Protein AF-A0A838U5Z2-F1 (afdb_monomer_lite)

pLDDT: mean 74.85, std 22.46, range [24.23, 98.44]

Secondary structure (DSSP, 8-state):
-------------------------------HHHHHHHHHHHHHHHHHHHHHHHHHHHHHHHHHHHHTT-HHHHHHHHHHHHHHHHHSSS-TTT-HHHHHHHHHHHHHHHHHHS-BTTB---HHHHHHHTT----HHHHHHHHHHTS----PPP---------------PPPPP--S-TT---EE-HHHHHTTPPPPHHHH--SS-HHHHHHHHHHHHHHHTTTTSS-----THHHHHHHHHHTTTHHHHHHHHHHHHHHHHHHHHHHHHTT--GGGGGHHHHHHSS-TTEE-TT--BTTTTB-HHHHHHTT--B-SS-BGGG-SHHHHHHHHHHHHHHHT-

Radius of gyration: 30.26 Å; chains: 1; bounding box: 62×74×110 Å

Structure (mmCIF, N/CA/C/O backbone):
data_AF-A0A838U5Z2-F1
#
_entry.id   AF-A0A838U5Z2-F1
#
loop_
_atom_site.group_PDB
_atom_site.id
_atom_site.type_symbol
_atom_site.label_atom_id
_atom_site.label_alt_id
_atom_site.label_comp_id
_atom_site.label_asym_id
_atom_site.label_entity_id
_atom_site.label_seq_id
_atom_site.pdbx_PDB_ins_code
_atom_site.Cartn_x
_atom_site.Cartn_y
_atom_site.Cartn_z
_atom_site.occupancy
_atom_site.B_iso_or_equiv
_atom_site.auth_seq_id
_atom_site.auth_comp_id
_atom_site.auth_asym_id
_atom_site.auth_atom_id
_atom_site.pdbx_PDB_model_num
ATOM 1 N N . MET A 1 1 ? 14.249 20.686 59.037 1.00 32.69 1 MET A N 1
ATOM 2 C CA . MET A 1 1 ? 15.523 21.407 58.825 1.00 32.69 1 MET A CA 1
ATOM 3 C C . MET A 1 1 ? 16.534 20.861 59.832 1.00 32.69 1 MET A C 1
ATOM 5 O O . MET A 1 1 ? 16.263 21.007 61.012 1.00 32.69 1 MET A O 1
ATOM 9 N N . ARG A 1 2 ? 17.643 20.260 59.353 1.00 31.05 2 ARG A N 1
ATOM 10 C CA . ARG A 1 2 ? 18.883 19.876 60.087 1.00 31.05 2 ARG A CA 1
ATOM 11 C C . ARG A 1 2 ? 18.765 18.703 61.093 1.00 31.05 2 ARG A C 1
ATOM 13 O O . ARG A 1 2 ? 17.814 18.670 61.850 1.00 31.05 2 ARG A O 1
ATOM 20 N N . THR A 1 3 ? 19.657 17.709 61.195 1.00 34.84 3 THR A N 1
ATOM 21 C CA . THR A 1 3 ? 20.965 17.378 60.575 1.00 34.84 3 THR A CA 1
ATOM 22 C C . THR A 1 3 ? 21.425 16.002 61.115 1.00 34.84 3 THR A C 1
ATOM 24 O O . THR A 1 3 ? 21.212 15.763 62.296 1.00 34.84 3 THR A O 1
ATOM 27 N N . ASN A 1 4 ? 22.042 15.159 60.260 1.00 34.22 4 ASN A N 1
ATOM 28 C CA . ASN A 1 4 ? 23.326 14.406 60.390 1.00 34.22 4 ASN A CA 1
ATOM 29 C C . ASN A 1 4 ? 23.786 13.908 61.797 1.00 34.22 4 ASN A C 1
ATOM 31 O O . ASN A 1 4 ? 23.658 14.637 62.764 1.00 34.22 4 ASN A O 1
ATOM 35 N N . LEU A 1 5 ? 24.472 12.775 62.033 1.00 34.28 5 LEU A N 1
ATOM 36 C CA . LEU A 1 5 ? 25.506 12.058 61.268 1.00 34.28 5 LEU A CA 1
ATOM 37 C C . LEU A 1 5 ? 25.964 10.792 62.058 1.00 34.28 5 LEU A C 1
ATOM 39 O O . LEU A 1 5 ? 26.022 10.845 63.279 1.00 34.28 5 LEU A O 1
ATOM 43 N N . ASN A 1 6 ? 26.373 9.731 61.343 1.00 33.47 6 ASN A N 1
ATOM 44 C CA . ASN A 1 6 ? 27.426 8.713 61.607 1.00 33.47 6 ASN A CA 1
ATOM 45 C C . ASN A 1 6 ? 27.815 8.256 63.038 1.00 33.47 6 ASN A C 1
ATOM 47 O O . ASN A 1 6 ? 28.280 9.072 63.823 1.00 33.47 6 ASN A O 1
ATOM 51 N N . ARG A 1 7 ? 28.000 6.928 63.232 1.00 31.72 7 ARG A N 1
ATOM 52 C CA . ARG A 1 7 ? 29.329 6.246 63.159 1.00 31.72 7 ARG A CA 1
ATOM 53 C C . ARG A 1 7 ? 29.250 4.706 63.290 1.00 31.72 7 ARG A C 1
ATOM 55 O O . ARG A 1 7 ? 28.479 4.178 64.077 1.00 31.72 7 ARG A O 1
ATOM 62 N N . LYS A 1 8 ? 30.098 4.023 62.510 1.00 32.62 8 LYS A N 1
ATOM 63 C CA . LYS A 1 8 ? 30.437 2.579 62.509 1.00 32.62 8 LYS A CA 1
ATOM 64 C C . LYS A 1 8 ? 31.424 2.216 63.638 1.00 32.62 8 LYS A C 1
ATOM 66 O O . LYS A 1 8 ? 32.144 3.125 64.038 1.00 32.62 8 LYS A O 1
ATOM 71 N N . ILE A 1 9 ? 31.524 0.921 64.005 1.00 32.34 9 ILE A N 1
ATOM 72 C CA . ILE A 1 9 ? 32.681 0.144 64.568 1.00 32.34 9 ILE A CA 1
ATOM 73 C C . ILE A 1 9 ? 32.197 -1.336 64.708 1.00 32.34 9 ILE A C 1
ATOM 75 O O . ILE A 1 9 ? 31.191 -1.555 65.370 1.00 32.34 9 ILE A O 1
ATOM 79 N N . THR A 1 10 ? 32.570 -2.275 63.808 1.00 28.77 10 THR A N 1
ATOM 80 C CA . THR A 1 10 ? 33.574 -3.392 63.931 1.00 28.77 10 THR A CA 1
ATOM 81 C C . THR A 1 10 ? 33.316 -4.398 65.070 1.00 28.77 10 THR A C 1
ATOM 83 O O . THR A 1 10 ? 33.000 -3.953 66.159 1.00 28.77 10 THR A O 1
ATOM 86 N N . ALA A 1 11 ? 33.552 -5.718 65.026 1.00 25.77 11 ALA A N 1
ATOM 87 C CA . ALA A 1 11 ? 33.842 -6.790 64.056 1.00 25.77 11 ALA A CA 1
ATOM 88 C C . ALA A 1 11 ? 34.011 -8.097 64.901 1.00 25.77 11 ALA A C 1
ATOM 90 O O . ALA A 1 11 ? 34.393 -7.984 66.063 1.00 25.77 11 ALA A O 1
ATOM 91 N N . SER A 1 12 ? 33.846 -9.288 64.291 1.00 24.95 12 SER A N 1
ATOM 92 C CA . SER A 1 12 ? 34.437 -10.597 64.705 1.00 24.95 12 SER A CA 1
ATOM 93 C C . SER A 1 12 ? 33.774 -11.382 65.874 1.00 24.95 12 SER A C 1
ATOM 95 O O . SER A 1 12 ? 33.299 -10.763 66.809 1.00 24.95 12 SER A O 1
ATOM 97 N N . ILE A 1 13 ? 33.722 -12.727 65.983 1.00 26.67 13 ILE A N 1
ATOM 98 C CA . ILE A 1 13 ? 34.107 -13.912 65.176 1.00 26.67 13 ILE A CA 1
ATOM 99 C C . ILE A 1 13 ? 33.573 -15.198 65.895 1.00 26.67 13 ILE A C 1
ATOM 101 O O . ILE A 1 13 ? 33.551 -15.226 67.118 1.00 26.67 13 ILE A O 1
ATOM 105 N N . LEU A 1 14 ? 33.211 -16.231 65.108 1.00 24.23 14 LEU A N 1
ATOM 106 C CA . LEU A 1 14 ? 33.107 -17.704 65.335 1.00 24.23 14 LEU A CA 1
ATOM 107 C C . LEU A 1 14 ? 32.391 -18.358 66.552 1.00 24.23 14 LEU A C 1
ATOM 109 O O . LEU A 1 14 ? 32.795 -18.178 67.694 1.00 24.23 14 LEU A O 1
ATOM 113 N N . LEU A 1 15 ? 31.554 -19.377 66.245 1.00 26.45 15 LEU A N 1
ATOM 114 C CA . LEU A 1 15 ? 31.726 -20.759 66.756 1.00 26.45 15 LEU A CA 1
ATOM 115 C C . LEU A 1 15 ? 31.088 -21.849 65.835 1.00 26.45 15 LEU A C 1
ATOM 117 O O . LEU A 1 15 ? 29.933 -21.744 65.437 1.00 26.45 15 LEU A O 1
ATOM 121 N N . SER A 1 16 ? 31.921 -22.852 65.509 1.00 25.84 16 SER A N 1
ATOM 122 C CA . SER A 1 16 ? 31.785 -24.238 64.961 1.00 25.84 16 SER A CA 1
ATOM 123 C C . SER A 1 16 ? 30.400 -24.925 64.835 1.00 25.84 16 SER A C 1
ATOM 125 O O . SER A 1 16 ? 29.632 -24.906 65.787 1.00 25.84 16 SER A O 1
ATOM 127 N N . LEU A 1 17 ? 30.025 -25.507 63.673 1.00 26.97 17 LEU A N 1
ATOM 128 C CA . LEU A 1 17 ? 30.260 -26.886 63.132 1.00 26.97 17 LEU A CA 1
ATOM 129 C C . LEU A 1 17 ? 29.504 -28.041 63.835 1.00 26.97 17 LEU A C 1
ATOM 131 O O . LEU A 1 17 ? 29.762 -28.290 65.003 1.00 26.97 17 LEU A O 1
ATOM 135 N N . ILE A 1 18 ? 28.678 -28.790 63.076 1.00 31.45 18 ILE A N 1
ATOM 136 C CA . ILE A 1 18 ? 28.647 -30.273 62.914 1.00 31.45 18 ILE A CA 1
ATOM 137 C C . ILE A 1 18 ? 27.671 -30.630 61.765 1.00 31.45 18 ILE A C 1
ATOM 139 O O . ILE A 1 18 ? 26.660 -29.964 61.553 1.00 31.45 18 ILE A O 1
ATOM 143 N N . SER A 1 19 ? 28.031 -31.654 60.991 1.00 27.77 19 SER A N 1
ATOM 144 C CA . SER A 1 19 ? 27.479 -32.091 59.703 1.00 27.77 19 SER A CA 1
ATOM 145 C C . SER A 1 19 ? 26.828 -33.496 59.756 1.00 27.77 19 SER A C 1
ATOM 147 O O . SER A 1 19 ? 27.033 -34.228 60.719 1.00 27.77 19 SER A O 1
ATOM 149 N N . VAL A 1 20 ? 26.153 -33.858 58.639 1.00 29.98 20 VAL A N 1
ATOM 150 C CA . VAL A 1 20 ? 25.695 -35.192 58.126 1.00 29.98 20 VAL A CA 1
ATOM 151 C C . VAL A 1 20 ? 24.465 -35.841 58.834 1.00 29.98 20 VAL A C 1
ATOM 153 O O . VAL A 1 20 ? 24.393 -35.811 60.049 1.00 29.98 20 VAL A O 1
ATOM 156 N N . SER A 1 21 ? 23.430 -36.456 58.214 1.00 29.36 21 SER A N 1
ATOM 157 C CA . SER A 1 21 ? 23.185 -37.001 56.852 1.00 29.36 21 SER A CA 1
ATOM 158 C C . SER A 1 21 ? 21.671 -37.232 56.548 1.00 29.36 21 SER A C 1
ATOM 160 O O . SER A 1 21 ? 20.969 -37.699 57.436 1.00 29.36 21 SER A O 1
ATOM 162 N N . SER A 1 22 ? 21.250 -36.998 55.281 1.00 28.64 22 SER A N 1
ATOM 163 C CA . SER A 1 22 ? 20.275 -37.720 54.388 1.00 28.64 22 SER A CA 1
ATOM 164 C C . SER A 1 22 ? 18.826 -38.068 54.864 1.00 28.64 22 SER A C 1
ATOM 166 O O . SER A 1 22 ? 18.649 -38.510 55.985 1.00 28.64 22 SER A O 1
ATOM 168 N N . VAL A 1 23 ? 17.712 -37.950 54.102 1.00 29.94 23 VAL A N 1
ATOM 169 C CA . VAL A 1 23 ? 17.343 -38.505 52.767 1.00 29.94 23 VAL A CA 1
ATOM 170 C C . VAL A 1 23 ? 16.027 -37.857 52.227 1.00 29.94 23 VAL A C 1
ATOM 172 O O . VAL A 1 23 ? 15.082 -37.673 52.982 1.00 29.94 23 VAL A O 1
ATOM 175 N N . PHE A 1 24 ? 15.998 -37.581 50.910 1.00 32.47 24 PHE A N 1
ATOM 176 C CA . PHE A 1 24 ? 14.901 -37.443 49.911 1.00 32.47 24 PHE A CA 1
ATOM 177 C C . PHE A 1 24 ? 13.540 -36.755 50.182 1.00 32.47 24 PHE A C 1
ATOM 179 O O . PHE A 1 24 ? 12.717 -37.197 50.974 1.00 32.47 24 PHE A O 1
ATOM 186 N N . GLY A 1 25 ? 13.239 -35.802 49.284 1.00 27.70 25 GLY A N 1
ATOM 187 C CA . GLY A 1 25 ? 11.900 -35.296 48.960 1.00 27.70 25 GLY A CA 1
ATOM 188 C C . GLY A 1 25 ? 11.941 -34.120 47.969 1.00 27.70 25 GLY A C 1
ATOM 189 O O . GLY A 1 25 ? 11.533 -33.019 48.317 1.00 27.70 25 GLY A O 1
ATOM 190 N N . GLN A 1 26 ? 12.494 -34.302 46.760 1.00 30.44 26 GLN A N 1
ATOM 191 C CA . GLN A 1 26 ? 12.469 -33.273 45.707 1.00 30.44 26 GLN A CA 1
ATOM 192 C C . GLN A 1 26 ? 11.097 -33.238 45.016 1.00 30.44 26 GLN A C 1
ATOM 194 O O . GLN A 1 26 ? 10.745 -34.157 44.282 1.00 30.44 26 GLN A O 1
ATOM 199 N N . ILE A 1 27 ? 10.361 -32.139 45.193 1.00 34.28 27 ILE A N 1
ATOM 200 C CA . ILE A 1 27 ? 9.356 -31.678 44.229 1.00 34.28 27 ILE A CA 1
ATOM 201 C C . ILE A 1 27 ? 10.086 -30.720 43.284 1.00 34.28 27 ILE A C 1
ATOM 203 O O . ILE A 1 27 ? 10.386 -29.580 43.638 1.00 34.28 27 ILE A O 1
ATOM 207 N N . THR A 1 28 ? 10.427 -31.189 42.087 1.00 31.52 28 THR A N 1
ATOM 208 C CA . THR A 1 28 ? 10.958 -30.346 41.013 1.00 31.52 28 THR A CA 1
ATOM 209 C C . THR A 1 28 ? 9.814 -29.570 40.367 1.00 31.52 28 THR A C 1
ATOM 211 O O . THR A 1 28 ? 9.071 -30.110 39.550 1.00 31.52 28 THR A O 1
ATOM 214 N N . SER A 1 29 ? 9.679 -28.294 40.729 1.00 33.44 29 SER A N 1
ATOM 215 C CA . SER A 1 29 ? 8.942 -27.310 39.934 1.00 33.44 29 SER A CA 1
ATOM 216 C C . SER A 1 29 ? 9.745 -26.997 38.670 1.00 33.44 29 SER A C 1
ATOM 218 O O . SER A 1 29 ? 10.916 -26.630 38.723 1.00 33.44 29 SER A O 1
ATOM 220 N N . THR A 1 30 ? 9.096 -27.179 37.531 1.00 36.12 30 THR A N 1
ATOM 221 C CA . THR A 1 30 ? 9.605 -27.080 36.162 1.00 36.12 30 THR A CA 1
ATOM 222 C C . THR A 1 30 ? 10.133 -25.689 35.784 1.00 36.12 30 THR A C 1
ATOM 224 O O . THR A 1 30 ? 9.393 -24.708 35.828 1.00 36.12 30 THR A O 1
ATOM 227 N N . ASN A 1 31 ? 11.368 -25.635 35.270 1.00 46.03 31 ASN A N 1
ATOM 228 C CA . ASN A 1 31 ? 11.994 -24.513 34.544 1.00 46.03 31 ASN A CA 1
ATOM 229 C C . ASN A 1 31 ? 11.404 -24.312 33.121 1.00 46.03 31 ASN A C 1
ATOM 231 O O . ASN A 1 31 ? 12.121 -24.051 32.163 1.00 46.03 31 ASN A O 1
ATOM 235 N N . SER A 1 32 ? 10.088 -24.445 32.942 1.00 43.16 32 SER A N 1
ATOM 236 C CA . SER A 1 32 ? 9.472 -24.534 31.605 1.00 43.16 32 SER A CA 1
ATOM 237 C C . SER A 1 32 ? 9.232 -23.183 30.910 1.00 43.16 32 SER A C 1
ATOM 239 O O . SER A 1 32 ? 8.954 -23.157 29.713 1.00 43.16 32 SER A O 1
ATOM 241 N N . SER A 1 33 ? 9.303 -22.046 31.606 1.00 49.19 33 SER A N 1
ATOM 242 C CA . SER A 1 33 ? 8.873 -20.748 31.054 1.00 49.19 33 SER A CA 1
ATOM 243 C C . SER A 1 33 ? 9.978 -19.956 30.343 1.00 49.19 33 SER A C 1
ATOM 245 O O . SER A 1 33 ? 9.679 -19.213 29.406 1.00 49.19 33 SER A O 1
ATOM 247 N N . ASN A 1 34 ? 11.245 -20.126 30.738 1.00 47.34 34 ASN A N 1
ATOM 248 C CA . ASN A 1 34 ? 12.370 -19.401 30.132 1.00 47.34 34 ASN A CA 1
ATOM 249 C C . ASN A 1 34 ? 12.851 -20.033 28.820 1.00 47.34 34 ASN A C 1
ATOM 251 O O . ASN A 1 34 ? 13.101 -19.295 27.873 1.00 47.34 34 ASN A O 1
ATOM 255 N N . GLU A 1 35 ? 12.916 -21.365 28.730 1.00 47.44 35 GLU A N 1
ATOM 256 C CA . GLU A 1 35 ? 13.281 -22.070 27.487 1.00 47.44 35 GLU A CA 1
ATOM 257 C C . GLU A 1 35 ? 12.215 -21.917 26.393 1.00 47.44 35 GLU A C 1
ATOM 259 O O . GLU A 1 35 ? 12.530 -21.793 25.211 1.00 47.44 35 GLU A O 1
ATOM 264 N 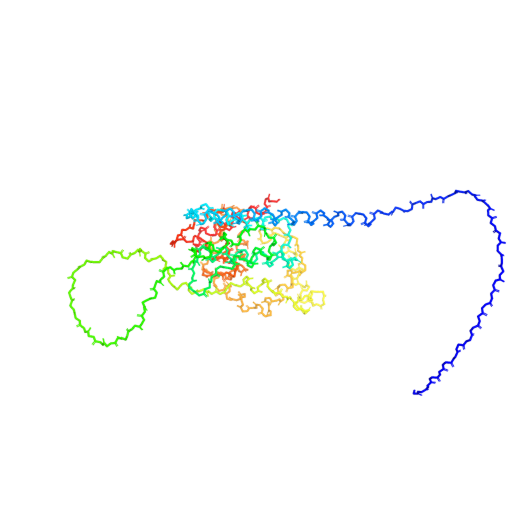N . THR A 1 36 ? 10.938 -21.858 26.780 1.00 49.25 36 THR A N 1
ATOM 265 C CA . THR A 1 36 ? 9.838 -21.709 25.818 1.00 49.25 36 THR A CA 1
ATOM 266 C C . THR A 1 36 ? 9.851 -20.320 25.168 1.00 49.25 36 THR A C 1
ATOM 268 O O . THR A 1 36 ? 9.781 -20.232 23.941 1.00 49.25 36 THR A O 1
ATOM 271 N N . ARG A 1 37 ? 10.052 -19.248 25.957 1.00 51.50 37 ARG A N 1
ATOM 272 C CA . ARG A 1 37 ? 10.170 -17.862 25.457 1.00 51.50 37 ARG A CA 1
ATOM 273 C C . ARG A 1 37 ? 11.391 -17.649 24.567 1.00 51.50 37 ARG A C 1
ATOM 275 O O . ARG A 1 37 ? 11.277 -16.981 23.544 1.00 51.50 37 ARG A O 1
ATOM 282 N N . THR A 1 38 ? 12.549 -18.204 24.921 1.00 64.44 38 THR A N 1
ATOM 283 C CA . THR A 1 38 ? 13.742 -18.112 24.065 1.00 64.44 38 THR A CA 1
ATOM 284 C C . THR A 1 38 ? 13.568 -18.900 22.768 1.00 64.44 38 THR A C 1
ATOM 286 O O . THR A 1 38 ? 14.001 -18.422 21.721 1.00 64.44 38 THR A O 1
ATOM 289 N N . SER A 1 39 ? 12.865 -20.041 22.791 1.00 66.94 39 SER A N 1
ATOM 290 C CA . SER A 1 39 ? 12.559 -20.796 21.567 1.00 66.94 39 SER A CA 1
ATOM 291 C C . SER A 1 39 ? 11.576 -20.070 20.639 1.00 66.94 39 SER A C 1
ATOM 293 O O . SER A 1 39 ? 11.742 -20.113 19.423 1.00 66.94 39 SER A O 1
ATOM 295 N N . GLU A 1 40 ? 10.564 -19.382 21.180 1.00 66.69 40 GLU A N 1
ATOM 296 C CA . GLU A 1 40 ? 9.610 -18.604 20.379 1.00 66.69 40 GLU A CA 1
ATOM 297 C C . GLU A 1 40 ? 10.270 -17.378 19.751 1.00 66.69 40 GLU A C 1
ATOM 299 O O . GLU A 1 40 ? 10.085 -17.127 18.562 1.00 66.69 40 GLU A O 1
ATOM 304 N N . VAL A 1 41 ? 11.100 -16.658 20.511 1.00 70.62 41 VAL A N 1
ATOM 305 C CA . VAL A 1 41 ? 11.872 -15.519 19.992 1.00 70.62 41 VAL A CA 1
ATOM 306 C C . VAL A 1 41 ? 12.840 -15.967 18.893 1.00 70.62 41 VAL A C 1
ATOM 308 O O . VAL A 1 41 ? 12.922 -15.308 17.858 1.00 70.62 41 VAL A O 1
ATOM 311 N N . ALA A 1 42 ? 13.514 -17.110 19.063 1.00 74.44 42 ALA A N 1
ATOM 312 C CA . ALA A 1 42 ? 14.386 -17.675 18.033 1.00 74.44 42 ALA A CA 1
ATOM 313 C C . ALA A 1 42 ? 13.616 -18.023 16.748 1.00 74.44 42 ALA A C 1
ATOM 315 O O . ALA A 1 42 ? 14.036 -17.645 15.659 1.00 74.44 42 ALA A O 1
ATOM 316 N N . LYS A 1 43 ? 12.439 -18.653 16.865 1.00 74.62 43 LYS A N 1
ATOM 317 C CA . LYS A 1 43 ? 11.584 -18.978 15.709 1.00 74.62 43 LYS A CA 1
ATOM 318 C C . LYS A 1 43 ? 11.105 -17.730 14.965 1.00 74.62 43 LYS A C 1
ATOM 320 O O . LYS A 1 43 ? 11.103 -17.718 13.737 1.00 74.62 43 LYS A O 1
ATOM 325 N N . VAL A 1 44 ? 10.709 -16.679 15.687 1.00 74.19 44 VAL A N 1
ATOM 326 C CA . VAL A 1 44 ? 10.312 -15.398 15.075 1.00 74.19 44 VAL A CA 1
ATOM 327 C C . VAL A 1 44 ? 11.501 -14.761 14.354 1.00 74.19 44 VAL A C 1
ATOM 329 O O . VAL A 1 44 ? 11.361 -14.306 13.219 1.00 74.19 44 VAL A O 1
ATOM 332 N N . GLN A 1 45 ? 12.684 -14.786 14.969 1.00 78.00 45 GLN A N 1
ATOM 333 C CA . GLN A 1 45 ? 13.900 -14.255 14.360 1.00 78.00 45 GLN A CA 1
ATOM 334 C C . GLN A 1 45 ? 14.307 -15.030 13.099 1.00 78.00 45 GLN A C 1
ATOM 336 O O . GLN A 1 45 ? 14.714 -14.416 12.114 1.00 78.00 45 GLN A O 1
ATOM 341 N N . ASP A 1 46 ? 14.149 -16.353 13.084 1.00 82.19 46 ASP A N 1
ATOM 342 C CA . ASP A 1 46 ? 14.429 -17.186 11.911 1.00 82.19 46 ASP A CA 1
ATOM 343 C C . ASP A 1 46 ? 13.505 -16.856 10.735 1.00 82.19 46 ASP A C 1
ATOM 345 O O . ASP A 1 46 ? 13.962 -16.749 9.595 1.00 82.19 46 ASP A O 1
ATOM 349 N N . VAL A 1 47 ? 12.215 -16.623 11.002 1.00 81.06 47 VAL A N 1
ATOM 350 C CA . VAL A 1 47 ? 11.251 -16.180 9.980 1.00 81.06 47 VAL A CA 1
ATOM 351 C C . VAL A 1 47 ? 11.660 -14.825 9.400 1.00 81.06 47 VAL A C 1
ATOM 353 O O . VAL A 1 47 ? 11.648 -14.644 8.181 1.00 81.06 47 VAL A O 1
ATOM 356 N N . VAL A 1 48 ? 12.074 -13.888 10.256 1.00 83.19 48 VAL A N 1
ATOM 357 C CA . VAL A 1 48 ? 12.564 -12.567 9.842 1.00 83.19 48 VAL A CA 1
ATOM 358 C C . VAL A 1 48 ? 13.839 -12.678 8.998 1.00 83.19 48 VAL A C 1
ATOM 360 O O . VAL A 1 48 ? 13.932 -12.065 7.934 1.00 83.19 48 VAL A O 1
ATOM 363 N N . ASN A 1 49 ? 14.804 -13.494 9.421 1.00 86.81 49 ASN A N 1
ATOM 364 C CA . ASN A 1 49 ? 16.056 -13.706 8.693 1.00 86.81 49 ASN A CA 1
ATOM 365 C C . ASN A 1 49 ? 15.807 -14.337 7.318 1.00 86.81 49 ASN A C 1
ATOM 367 O O . ASN A 1 49 ? 16.405 -13.922 6.323 1.00 86.81 49 ASN A O 1
ATOM 371 N N . ARG A 1 50 ? 14.892 -15.309 7.249 1.00 87.31 50 ARG A N 1
ATOM 372 C CA . ARG A 1 50 ? 14.483 -15.945 5.996 1.00 87.31 50 ARG A CA 1
ATOM 373 C C . ARG A 1 50 ? 13.832 -14.946 5.044 1.00 87.31 50 ARG A C 1
ATOM 375 O O . ARG A 1 50 ? 14.215 -14.900 3.881 1.00 87.31 50 ARG A O 1
ATOM 382 N N . MET A 1 51 ? 12.912 -14.119 5.540 1.00 87.62 51 MET A N 1
ATOM 383 C CA . MET A 1 51 ? 12.282 -13.050 4.758 1.00 87.62 51 MET A CA 1
ATOM 384 C C . MET A 1 51 ? 13.330 -12.094 4.174 1.00 87.62 51 MET A C 1
ATOM 386 O O . MET A 1 51 ? 13.348 -11.850 2.968 1.00 87.62 51 MET A O 1
ATOM 390 N N . LEU A 1 52 ? 14.235 -11.584 5.017 1.00 90.56 52 LEU A N 1
ATOM 391 C CA . LEU A 1 52 ? 15.308 -10.692 4.579 1.00 90.56 52 LEU A CA 1
ATOM 392 C C . LEU A 1 52 ? 16.188 -11.363 3.520 1.00 90.56 52 LEU A C 1
ATOM 394 O O . LEU A 1 52 ? 16.514 -10.733 2.517 1.00 90.56 52 LEU A O 1
ATOM 398 N N . SER A 1 53 ? 16.536 -12.636 3.704 1.00 91.75 53 SER A N 1
ATOM 399 C CA . SER A 1 53 ? 17.342 -13.396 2.748 1.00 91.75 53 SER A CA 1
ATOM 400 C C . SER A 1 53 ? 16.633 -13.583 1.400 1.00 91.75 53 SER A C 1
ATOM 402 O O . SER A 1 53 ? 17.204 -13.244 0.363 1.00 91.75 53 SER A O 1
ATOM 404 N N . GLU A 1 54 ? 15.380 -14.047 1.399 1.00 92.31 54 GLU A N 1
ATOM 405 C CA . GLU A 1 54 ? 14.588 -14.276 0.181 1.00 92.31 54 GLU A CA 1
ATOM 406 C C . GLU A 1 54 ? 14.356 -12.976 -0.606 1.00 92.31 54 GLU A C 1
ATOM 408 O O . GLU A 1 54 ? 14.494 -12.948 -1.838 1.00 92.31 54 GLU A O 1
ATOM 413 N N . SER A 1 55 ? 14.074 -11.873 0.097 1.00 93.62 55 SER A N 1
ATOM 414 C CA . SER A 1 55 ? 13.980 -10.557 -0.534 1.00 93.62 55 SER A CA 1
ATOM 415 C C . SER A 1 55 ? 15.320 -10.112 -1.119 1.00 93.62 55 SER A C 1
ATOM 417 O O . SER A 1 55 ? 15.348 -9.573 -2.224 1.00 93.62 55 SER A O 1
ATOM 419 N N . GLY A 1 56 ? 16.428 -10.319 -0.401 1.00 95.75 56 GLY A N 1
ATOM 420 C CA . GLY A 1 56 ? 17.759 -9.910 -0.852 1.00 95.75 56 GLY A CA 1
ATOM 421 C C . GLY A 1 56 ? 18.220 -10.658 -2.099 1.00 95.75 56 GLY A C 1
ATOM 422 O O . GLY A 1 56 ? 18.779 -10.046 -3.008 1.00 95.75 56 GLY A O 1
ATOM 423 N N . VAL A 1 57 ? 17.924 -11.960 -2.188 1.00 96.06 57 VAL A N 1
ATOM 424 C CA . VAL A 1 57 ? 18.167 -12.764 -3.397 1.00 96.06 57 VAL A CA 1
ATOM 425 C C . VAL A 1 57 ? 17.391 -12.193 -4.581 1.00 96.06 57 VAL A C 1
ATOM 427 O O . VAL A 1 57 ? 17.984 -11.908 -5.618 1.00 96.06 57 VAL A O 1
ATOM 430 N N . SER A 1 58 ? 16.091 -11.945 -4.404 1.00 95.38 58 SER A N 1
ATOM 431 C CA . SER A 1 58 ? 15.241 -11.394 -5.466 1.00 95.38 58 SER A CA 1
ATOM 432 C C . SER A 1 58 ? 15.718 -10.008 -5.914 1.00 95.38 58 SER A C 1
ATOM 434 O O . SER A 1 58 ? 15.794 -9.731 -7.108 1.00 95.38 58 SER A O 1
ATOM 436 N N . PHE A 1 59 ? 16.110 -9.144 -4.974 1.00 96.12 59 PHE A N 1
ATOM 437 C CA . PHE A 1 59 ? 16.629 -7.817 -5.297 1.00 96.12 59 PHE A CA 1
ATOM 438 C C . PHE A 1 59 ? 17.953 -7.891 -6.068 1.00 96.12 59 PHE A C 1
ATOM 440 O O . PHE A 1 59 ? 18.105 -7.220 -7.089 1.00 96.12 59 PHE A O 1
ATOM 447 N N . ARG A 1 60 ? 18.891 -8.747 -5.639 1.00 96.44 60 ARG A N 1
ATOM 448 C CA . ARG A 1 60 ? 20.159 -8.983 -6.346 1.00 96.44 60 ARG A CA 1
ATOM 449 C C . ARG A 1 60 ? 19.925 -9.475 -7.771 1.00 96.44 60 ARG A C 1
ATOM 451 O O . ARG A 1 60 ? 20.533 -8.953 -8.701 1.00 96.44 60 ARG A O 1
ATOM 458 N N . ASP A 1 61 ? 19.047 -10.456 -7.947 1.00 95.88 61 ASP A N 1
ATOM 459 C CA . ASP A 1 61 ? 18.736 -11.013 -9.264 1.00 95.88 61 ASP A CA 1
ATOM 460 C C . ASP A 1 61 ? 18.076 -9.951 -10.166 1.00 95.88 61 ASP A C 1
ATOM 462 O O . ASP A 1 61 ? 18.351 -9.890 -11.366 1.00 95.88 61 ASP A O 1
ATOM 466 N N . GLY A 1 62 ? 17.286 -9.046 -9.576 1.00 93.06 62 GLY A N 1
ATOM 467 C CA . GLY A 1 62 ? 16.767 -7.854 -10.246 1.00 93.06 62 GLY A CA 1
ATOM 468 C C . GLY A 1 62 ? 17.863 -6.894 -10.704 1.00 93.06 62 GLY A C 1
ATOM 469 O O . GLY A 1 62 ? 17.843 -6.470 -11.859 1.00 93.06 62 GLY A O 1
ATOM 470 N N . LEU A 1 63 ? 18.862 -6.603 -9.860 1.00 94.62 63 LEU A N 1
ATOM 471 C CA . LEU A 1 63 ? 20.016 -5.778 -10.245 1.00 94.62 63 LEU A CA 1
ATOM 472 C C . LEU A 1 63 ? 20.809 -6.411 -11.396 1.00 94.62 63 LEU A C 1
ATOM 474 O O . LEU A 1 63 ? 21.180 -5.706 -12.330 1.00 94.62 63 LEU A O 1
ATOM 478 N N . ILE A 1 64 ? 21.030 -7.730 -11.368 1.00 95.38 64 ILE A N 1
ATOM 479 C CA . ILE A 1 64 ? 21.724 -8.458 -12.445 1.00 95.38 64 ILE A CA 1
ATOM 480 C C . ILE A 1 64 ? 20.953 -8.329 -13.763 1.00 95.38 64 ILE A C 1
ATOM 482 O O . ILE A 1 64 ? 21.532 -7.960 -14.786 1.00 95.38 64 ILE A O 1
ATOM 486 N N . ALA A 1 65 ? 19.642 -8.586 -13.748 1.00 91.38 65 ALA A N 1
ATOM 487 C CA . ALA A 1 65 ? 18.800 -8.454 -14.935 1.00 91.38 65 ALA A CA 1
ATOM 488 C C . ALA A 1 65 ? 18.747 -7.005 -15.448 1.00 91.38 65 ALA A C 1
ATOM 490 O O . ALA A 1 65 ? 18.796 -6.773 -16.657 1.00 91.38 65 ALA A O 1
ATOM 491 N N . PHE A 1 66 ? 18.701 -6.029 -14.536 1.00 90.31 66 PHE A N 1
ATOM 492 C CA . PHE A 1 66 ? 18.719 -4.605 -14.864 1.00 90.31 66 PHE A CA 1
ATOM 493 C C . PHE A 1 66 ? 20.026 -4.212 -15.553 1.00 90.31 66 PHE A C 1
ATOM 495 O O . PHE A 1 66 ? 19.997 -3.522 -16.572 1.00 90.31 66 PHE A O 1
ATOM 502 N N . VAL A 1 67 ? 21.155 -4.698 -15.028 1.00 91.38 67 VAL A N 1
ATOM 503 C CA . VAL A 1 67 ? 22.494 -4.470 -15.579 1.00 91.38 67 VAL A CA 1
ATOM 504 C C . VAL A 1 67 ? 22.667 -5.114 -16.951 1.00 91.38 67 VAL A C 1
ATOM 506 O O . VAL A 1 67 ? 23.274 -4.530 -17.845 1.00 91.38 67 VAL A O 1
ATOM 509 N N . ALA A 1 68 ? 22.045 -6.272 -17.158 1.00 91.81 68 ALA A N 1
ATOM 510 C CA . ALA A 1 68 ? 21.958 -6.938 -18.453 1.00 91.81 68 ALA A CA 1
ATOM 511 C C . ALA A 1 68 ? 20.942 -6.291 -19.423 1.00 91.81 68 ALA A C 1
ATOM 513 O O . ALA A 1 68 ? 20.669 -6.855 -20.480 1.00 91.81 68 ALA A O 1
ATOM 514 N N . GLN A 1 69 ? 20.350 -5.141 -19.072 1.00 87.00 69 GLN A N 1
ATOM 515 C CA . GLN A 1 69 ? 19.302 -4.435 -19.827 1.00 87.00 69 GLN A CA 1
ATOM 516 C C . GLN A 1 69 ? 18.003 -5.234 -20.052 1.00 87.00 69 GLN A C 1
ATOM 518 O O . GLN A 1 69 ? 17.126 -4.806 -20.805 1.00 87.00 69 GLN A O 1
ATOM 523 N N . ASN A 1 70 ? 17.809 -6.351 -19.348 1.00 87.75 70 ASN A N 1
ATOM 524 C CA . ASN A 1 70 ? 16.567 -7.115 -19.375 1.00 87.75 70 ASN A CA 1
ATOM 525 C C . ASN A 1 70 ? 15.544 -6.490 -18.412 1.00 87.75 70 ASN A C 1
ATOM 527 O O . ASN A 1 70 ? 15.326 -6.965 -17.296 1.00 87.75 70 ASN A O 1
ATOM 531 N N . ARG A 1 71 ? 14.933 -5.380 -18.846 1.00 81.50 71 ARG A N 1
ATOM 532 C CA . ARG A 1 71 ? 13.980 -4.595 -18.039 1.00 81.50 71 ARG A CA 1
ATOM 533 C C . ARG A 1 71 ? 12.770 -5.404 -17.545 1.00 81.50 71 ARG A C 1
ATOM 535 O O . ARG A 1 71 ? 12.443 -5.254 -16.369 1.00 81.50 71 ARG A O 1
ATOM 542 N N . PRO A 1 72 ? 12.123 -6.264 -18.360 1.00 76.56 72 PRO A N 1
ATOM 543 C CA . PRO A 1 72 ? 10.982 -7.053 -17.893 1.00 76.56 72 PRO A CA 1
ATOM 544 C C . PRO A 1 72 ? 11.352 -8.004 -16.751 1.00 76.56 72 PRO A C 1
ATOM 546 O O . PRO A 1 72 ? 10.680 -8.021 -15.721 1.00 76.56 72 PRO A O 1
ATOM 549 N N . LEU A 1 73 ? 12.459 -8.740 -16.898 1.00 82.19 73 LEU A N 1
ATOM 550 C CA . LEU A 1 73 ? 12.930 -9.656 -15.861 1.00 82.19 73 LEU A CA 1
ATOM 551 C C . LEU A 1 73 ? 13.376 -8.900 -14.603 1.00 82.19 73 LEU A C 1
ATOM 553 O O . LEU A 1 73 ? 13.093 -9.338 -13.492 1.00 82.19 73 LEU A O 1
ATOM 557 N N . ALA A 1 74 ? 14.033 -7.747 -14.760 1.00 85.81 74 ALA A N 1
ATOM 558 C CA . ALA A 1 74 ? 14.419 -6.904 -13.633 1.00 85.81 74 ALA A CA 1
ATOM 559 C C . ALA A 1 74 ? 13.202 -6.462 -12.808 1.00 85.81 74 ALA A C 1
ATOM 561 O O . ALA A 1 74 ? 13.189 -6.649 -11.592 1.00 85.81 74 ALA A O 1
ATOM 562 N N . ALA A 1 75 ? 12.159 -5.951 -13.473 1.00 75.56 75 ALA A N 1
ATOM 563 C CA . ALA A 1 75 ? 10.916 -5.541 -12.825 1.00 75.56 75 ALA A CA 1
ATOM 564 C C . ALA A 1 75 ? 10.243 -6.711 -12.089 1.00 75.56 75 ALA A C 1
ATOM 566 O O . ALA A 1 75 ? 9.827 -6.563 -10.942 1.00 75.56 75 ALA A O 1
ATOM 567 N N . GLU A 1 76 ? 10.186 -7.899 -12.701 1.00 81.25 76 GLU A N 1
ATOM 568 C CA . GLU A 1 76 ? 9.659 -9.110 -12.057 1.00 81.25 76 GLU A CA 1
ATOM 569 C C . GLU A 1 76 ? 10.407 -9.439 -10.752 1.00 81.25 76 GLU A C 1
ATOM 571 O O . GLU A 1 76 ? 9.786 -9.684 -9.715 1.00 81.25 76 GLU A O 1
ATOM 576 N N . LYS A 1 77 ? 11.745 -9.415 -10.775 1.00 89.88 77 LYS A N 1
ATOM 577 C CA . LYS A 1 77 ? 12.568 -9.744 -9.603 1.00 89.88 77 LYS A CA 1
ATOM 578 C C . LYS A 1 77 ? 12.515 -8.672 -8.514 1.00 89.88 77 LYS A C 1
ATOM 580 O O . LYS A 1 77 ? 12.420 -9.017 -7.335 1.00 89.88 77 LYS A O 1
ATOM 585 N N . PHE A 1 78 ? 12.491 -7.391 -8.876 1.00 87.94 78 PHE A N 1
ATOM 586 C CA . PHE A 1 78 ? 12.289 -6.314 -7.906 1.00 87.94 78 PHE A CA 1
ATOM 587 C C . PHE A 1 78 ? 10.909 -6.373 -7.255 1.00 87.94 78 PHE A C 1
ATOM 589 O O . PHE A 1 78 ? 10.805 -6.266 -6.033 1.00 87.94 78 PHE A O 1
ATOM 596 N N . ASN A 1 79 ? 9.863 -6.637 -8.041 1.00 78.75 79 ASN A N 1
ATOM 597 C CA . ASN A 1 79 ? 8.526 -6.877 -7.513 1.00 78.75 79 ASN A CA 1
ATOM 598 C C . ASN A 1 79 ? 8.545 -8.025 -6.505 1.00 78.75 79 ASN A C 1
ATOM 600 O O . ASN A 1 79 ? 8.035 -7.871 -5.396 1.00 78.75 79 ASN A O 1
ATOM 604 N N . LYS A 1 80 ? 9.208 -9.139 -6.841 1.00 86.00 80 LYS A N 1
ATOM 605 C CA . LYS A 1 80 ? 9.322 -10.283 -5.937 1.00 86.00 80 LYS A CA 1
ATOM 606 C C . LYS A 1 80 ? 10.013 -9.934 -4.618 1.00 86.00 80 LYS A C 1
ATOM 608 O O . LYS A 1 80 ? 9.574 -10.407 -3.573 1.00 86.00 80 LYS A O 1
ATOM 613 N N . ALA A 1 81 ? 11.046 -9.093 -4.650 1.00 89.81 81 ALA A N 1
ATOM 614 C CA . ALA A 1 81 ? 11.721 -8.626 -3.440 1.00 89.81 81 ALA A CA 1
ATOM 615 C C . ALA A 1 81 ? 10.750 -7.892 -2.499 1.00 89.81 81 ALA A C 1
ATOM 617 O O . ALA A 1 81 ? 10.672 -8.204 -1.314 1.00 89.81 81 ALA A O 1
ATOM 618 N N . VAL A 1 82 ? 9.941 -6.977 -3.037 1.00 85.50 82 VAL A N 1
ATOM 619 C CA . VAL A 1 82 ? 8.946 -6.231 -2.247 1.00 85.50 82 VAL A CA 1
ATOM 620 C C . VAL A 1 82 ? 7.825 -7.148 -1.740 1.00 85.50 82 VAL A C 1
ATOM 622 O O . VAL A 1 82 ? 7.398 -7.040 -0.589 1.00 85.50 82 VAL A O 1
ATOM 625 N N . GLU A 1 83 ? 7.369 -8.094 -2.566 1.00 79.94 83 GLU A N 1
ATOM 626 C CA . GLU A 1 83 ? 6.321 -9.054 -2.203 1.00 79.94 83 GLU A CA 1
ATOM 627 C C . GLU A 1 83 ? 6.674 -9.900 -0.974 1.00 79.94 83 GLU A C 1
ATOM 629 O O . GLU A 1 83 ? 5.794 -10.201 -0.168 1.00 79.94 83 GLU A O 1
ATOM 634 N N . VAL A 1 84 ? 7.941 -10.290 -0.815 1.00 85.56 84 VAL A N 1
ATOM 635 C CA . VAL A 1 84 ? 8.380 -11.106 0.327 1.00 85.56 84 VAL A CA 1
ATOM 636 C C . VAL A 1 84 ? 8.056 -10.418 1.659 1.00 85.56 84 VAL A C 1
ATOM 638 O O . VAL A 1 84 ? 7.595 -11.082 2.588 1.00 85.56 84 VAL A O 1
ATOM 641 N N . PHE A 1 85 ? 8.196 -9.091 1.738 1.00 82.25 85 PHE A N 1
ATOM 642 C CA . PHE A 1 85 ? 7.798 -8.320 2.918 1.00 82.25 85 PHE A CA 1
ATOM 643 C C . PHE A 1 85 ? 6.280 -8.265 3.084 1.00 82.25 85 PHE A C 1
ATOM 645 O O . PHE A 1 85 ? 5.768 -8.571 4.161 1.00 82.25 85 PHE A O 1
ATOM 652 N N . LEU A 1 86 ? 5.562 -7.919 2.013 1.00 72.25 86 LEU A N 1
ATOM 653 C CA . LEU A 1 86 ? 4.109 -7.735 2.040 1.00 72.25 86 LEU A CA 1
ATOM 654 C C . LEU A 1 86 ? 3.330 -9.001 2.393 1.00 72.25 86 LEU A C 1
ATOM 656 O O . LEU A 1 86 ? 2.307 -8.932 3.071 1.00 72.25 86 LEU A O 1
ATOM 660 N N . TYR A 1 87 ? 3.787 -10.157 1.918 1.00 70.69 87 TYR A N 1
ATOM 661 C CA . TYR A 1 87 ? 3.105 -11.426 2.166 1.00 70.69 87 TYR A CA 1
ATOM 662 C C . TYR A 1 87 ? 3.626 -12.164 3.390 1.00 70.69 87 TYR A C 1
ATOM 664 O O . TYR A 1 87 ? 3.014 -13.163 3.788 1.00 70.69 87 TYR A O 1
ATOM 672 N N . SER A 1 88 ? 4.700 -11.683 4.015 1.00 72.44 88 SER A N 1
ATOM 673 C CA . SER A 1 88 ? 5.118 -12.224 5.298 1.00 72.44 88 SER A CA 1
ATOM 674 C C . SER A 1 88 ? 3.984 -12.090 6.320 1.00 72.44 88 SER A C 1
ATOM 676 O O . SER A 1 88 ? 3.230 -11.121 6.321 1.00 72.44 88 SER A O 1
ATOM 678 N N . ALA A 1 89 ? 3.829 -13.081 7.199 1.00 60.12 89 ALA A N 1
ATOM 679 C CA . ALA A 1 89 ? 2.868 -12.996 8.302 1.00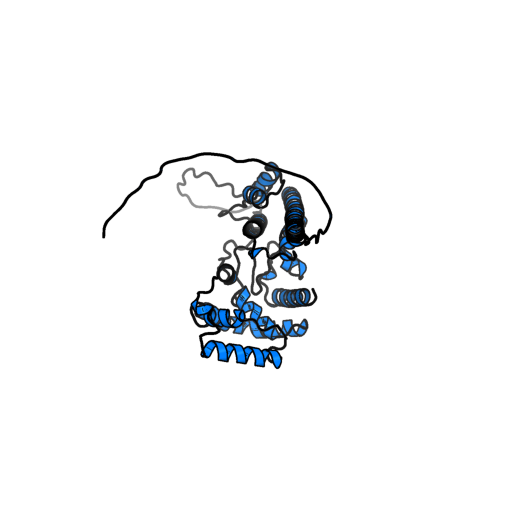 60.12 89 ALA A CA 1
ATOM 680 C C . ALA A 1 89 ? 3.312 -11.995 9.392 1.00 60.12 89 ALA A C 1
ATOM 682 O O . ALA A 1 89 ? 2.647 -11.859 10.417 1.00 60.12 89 ALA A O 1
ATOM 683 N N . GLN A 1 90 ? 4.451 -11.323 9.197 1.00 65.62 90 GLN A N 1
ATOM 684 C CA . GLN A 1 90 ? 5.075 -10.484 10.200 1.00 65.62 90 GLN A CA 1
ATOM 685 C C . GLN A 1 90 ? 4.610 -9.038 10.060 1.00 65.62 90 GLN A C 1
ATOM 687 O O . GLN A 1 90 ? 4.521 -8.491 8.963 1.00 65.62 90 GLN A O 1
ATOM 692 N N . ASN A 1 91 ? 4.360 -8.381 11.192 1.00 60.38 91 ASN A N 1
ATOM 693 C CA . ASN A 1 91 ? 4.054 -6.959 11.194 1.00 60.38 91 ASN A CA 1
ATOM 694 C C . ASN A 1 91 ? 5.336 -6.143 10.951 1.00 60.38 91 ASN A C 1
ATOM 696 O O . ASN A 1 91 ? 6.012 -5.742 11.898 1.00 60.38 91 ASN A O 1
ATOM 700 N N . VAL A 1 92 ? 5.645 -5.900 9.674 1.00 62.94 92 VAL A N 1
ATOM 701 C CA . VAL A 1 92 ? 6.792 -5.098 9.208 1.00 62.94 92 VAL A CA 1
ATOM 702 C C . VAL A 1 92 ? 6.826 -3.709 9.861 1.00 62.94 92 VAL A C 1
ATOM 704 O O . VAL A 1 92 ? 7.902 -3.158 10.053 1.00 62.94 92 VAL A O 1
ATOM 707 N N . GLN A 1 93 ? 5.676 -3.157 10.264 1.00 56.72 93 GLN A N 1
ATOM 708 C CA . GLN A 1 93 ? 5.591 -1.825 10.870 1.00 56.72 93 GLN A CA 1
ATOM 709 C C . GLN A 1 93 ? 5.980 -1.779 12.353 1.00 56.72 93 GLN A C 1
ATOM 711 O O . GLN A 1 93 ? 6.260 -0.702 12.867 1.00 56.72 93 GLN A O 1
ATOM 716 N N . ARG A 1 94 ? 5.997 -2.914 13.066 1.00 64.56 94 ARG A N 1
ATOM 717 C CA . ARG A 1 94 ? 6.389 -2.949 14.489 1.00 64.56 94 ARG A CA 1
ATOM 718 C C . ARG A 1 94 ? 7.890 -3.118 14.709 1.00 64.56 94 ARG A C 1
ATOM 720 O O . ARG A 1 94 ? 8.357 -2.909 15.825 1.00 64.56 94 ARG A O 1
ATOM 727 N N . ASP A 1 95 ? 8.628 -3.503 13.674 1.00 76.56 95 ASP A N 1
ATOM 728 C CA . ASP A 1 95 ? 10.078 -3.664 13.719 1.00 76.56 95 ASP A CA 1
ATOM 729 C C . ASP A 1 95 ? 10.737 -2.532 12.925 1.00 76.56 95 ASP A C 1
ATOM 731 O O . ASP A 1 95 ? 10.617 -2.454 11.702 1.00 76.56 95 ASP A O 1
ATOM 735 N N . ALA A 1 96 ? 11.450 -1.648 13.626 1.00 78.44 96 ALA A N 1
ATOM 736 C CA . ALA A 1 96 ? 12.060 -0.463 13.026 1.00 78.44 96 ALA A CA 1
ATOM 737 C C . ALA A 1 96 ? 13.085 -0.803 11.928 1.00 78.44 96 ALA A C 1
ATOM 739 O O . ALA A 1 96 ? 13.228 -0.054 10.957 1.00 78.44 96 ALA A O 1
ATOM 740 N N . LYS A 1 97 ? 13.793 -1.936 12.048 1.00 83.25 97 LYS A N 1
ATOM 741 C CA . LYS A 1 97 ? 14.763 -2.371 11.038 1.00 83.25 97 LYS A CA 1
ATOM 742 C C . LYS A 1 97 ? 14.039 -2.866 9.790 1.00 83.25 97 LYS A C 1
ATOM 744 O O . LYS A 1 97 ? 14.418 -2.476 8.685 1.00 83.25 97 LYS A O 1
ATOM 749 N N . LEU A 1 98 ? 12.997 -3.685 9.950 1.00 82.75 98 LEU A N 1
ATOM 750 C CA . LEU A 1 98 ? 12.203 -4.177 8.821 1.00 82.75 98 LEU A CA 1
ATOM 751 C C . LEU A 1 98 ? 11.466 -3.051 8.110 1.00 82.75 98 LEU A C 1
ATOM 753 O O . LEU A 1 98 ? 11.496 -3.000 6.884 1.00 82.75 98 LEU A O 1
ATOM 757 N N . GLN A 1 99 ? 10.889 -2.116 8.860 1.00 79.12 99 GLN A N 1
ATOM 758 C CA . GLN A 1 99 ? 10.250 -0.933 8.301 1.00 79.12 99 GLN A CA 1
ATOM 759 C C . GLN A 1 99 ? 11.242 -0.091 7.485 1.00 79.12 99 GLN A C 1
ATOM 761 O O . GLN A 1 99 ? 10.943 0.288 6.354 1.00 79.12 99 GLN A O 1
ATOM 766 N N . SER A 1 100 ? 12.441 0.168 8.024 1.00 83.44 100 SER A N 1
ATOM 767 C CA . SER A 1 100 ? 13.480 0.938 7.326 1.00 83.44 100 SER A CA 1
ATOM 768 C C . SER A 1 100 ? 13.962 0.232 6.056 1.00 83.44 100 SER A C 1
ATOM 770 O O . SER A 1 100 ? 14.018 0.848 4.992 1.00 83.44 100 SER A O 1
ATOM 772 N N . CYS A 1 101 ? 14.246 -1.070 6.141 1.00 90.06 101 CYS A N 1
ATOM 773 C CA . CYS A 1 101 ? 14.649 -1.878 4.993 1.00 90.06 101 CYS A CA 1
ATOM 774 C C . CYS A 1 101 ? 13.565 -1.900 3.903 1.00 90.06 101 CYS A C 1
ATOM 776 O O . CYS A 1 101 ? 13.858 -1.633 2.741 1.00 90.06 101 CYS A O 1
ATOM 778 N N . TYR A 1 102 ? 12.307 -2.145 4.277 1.00 86.06 102 TYR A N 1
ATOM 779 C CA . TYR A 1 102 ? 11.174 -2.173 3.354 1.00 86.06 102 TYR A CA 1
ATOM 780 C C . TYR A 1 102 ? 10.962 -0.824 2.652 1.00 86.06 102 TYR A C 1
ATOM 782 O O . TYR A 1 102 ? 10.869 -0.776 1.426 1.00 86.06 102 TYR A O 1
ATOM 790 N N . ASN A 1 103 ? 10.961 0.282 3.400 1.00 81.31 103 ASN A N 1
ATOM 791 C CA . ASN A 1 103 ? 10.778 1.616 2.825 1.00 81.31 103 ASN A CA 1
ATOM 792 C C . ASN A 1 103 ? 11.910 1.974 1.851 1.00 81.31 103 ASN A C 1
ATOM 794 O O . ASN A 1 103 ? 11.645 2.414 0.733 1.00 81.31 103 ASN A O 1
ATOM 798 N N . GLN A 1 104 ? 13.167 1.724 2.240 1.00 86.94 104 GLN A N 1
ATOM 799 C CA . GLN A 1 104 ? 14.313 1.961 1.360 1.00 86.94 104 GLN A CA 1
ATOM 800 C C . GLN A 1 104 ? 14.293 1.052 0.127 1.00 86.94 104 GLN A C 1
ATOM 802 O O . GLN A 1 104 ? 14.723 1.480 -0.946 1.00 86.94 104 GLN A O 1
ATOM 807 N N . LEU A 1 105 ? 13.817 -0.193 0.263 1.00 88.62 105 LEU A N 1
ATOM 808 C CA . LEU A 1 105 ? 13.722 -1.143 -0.843 1.00 88.62 105 LEU A CA 1
ATOM 809 C C . LEU A 1 105 ? 12.793 -0.596 -1.914 1.00 88.62 105 LEU A C 1
ATOM 811 O O . LEU A 1 105 ? 13.176 -0.500 -3.077 1.00 88.62 105 LEU A O 1
ATOM 815 N N . ILE A 1 106 ? 11.592 -0.204 -1.507 1.00 80.75 106 ILE A N 1
ATOM 816 C CA . ILE A 1 106 ? 10.586 0.309 -2.426 1.00 80.75 106 ILE A CA 1
ATOM 817 C C . ILE A 1 106 ? 11.057 1.595 -3.094 1.00 80.75 106 ILE A C 1
ATOM 819 O O . ILE A 1 106 ? 10.960 1.714 -4.313 1.00 80.75 106 ILE A O 1
ATOM 823 N N . GLU A 1 107 ? 11.605 2.531 -2.316 1.00 77.25 107 GLU A N 1
ATOM 824 C CA . GLU A 1 107 ? 12.123 3.788 -2.850 1.00 77.25 107 GLU A CA 1
ATOM 825 C C . GLU A 1 107 ? 13.241 3.536 -3.871 1.00 77.25 107 GLU A C 1
ATOM 827 O O . GLU A 1 107 ? 13.254 4.116 -4.957 1.00 77.25 107 GLU A O 1
ATOM 832 N N . THR A 1 108 ? 14.173 2.638 -3.551 1.00 86.94 108 THR A N 1
ATOM 833 C CA . THR A 1 108 ? 15.295 2.313 -4.436 1.00 86.94 108 THR A CA 1
ATOM 834 C C . THR A 1 108 ? 14.813 1.641 -5.715 1.00 86.94 108 THR A C 1
ATOM 836 O O . THR A 1 108 ? 15.224 2.055 -6.796 1.00 86.94 108 THR A O 1
ATOM 839 N N . VAL A 1 109 ? 13.926 0.645 -5.615 1.00 85.06 109 VAL A N 1
ATOM 840 C CA . VAL A 1 109 ? 13.320 -0.021 -6.779 1.00 85.06 109 VAL A CA 1
ATOM 841 C C . VAL A 1 109 ? 12.596 0.997 -7.652 1.00 85.06 109 VAL A C 1
ATOM 843 O O . VAL A 1 109 ? 12.828 1.040 -8.856 1.00 85.06 109 VAL A O 1
ATOM 846 N N . TYR A 1 110 ? 11.791 1.871 -7.051 1.00 77.75 110 TYR A N 1
ATOM 847 C CA . TYR A 1 110 ? 11.083 2.914 -7.780 1.00 77.75 110 TYR A CA 1
ATOM 848 C C . TYR A 1 110 ? 12.037 3.830 -8.549 1.00 77.75 110 TYR A C 1
ATOM 850 O O . TYR A 1 110 ? 11.838 4.059 -9.734 1.00 77.75 110 TYR A O 1
ATOM 858 N N . ARG A 1 111 ? 13.115 4.306 -7.918 1.00 80.69 111 ARG A N 1
ATOM 859 C CA . ARG A 1 111 ? 14.111 5.174 -8.572 1.00 80.69 111 ARG A CA 1
ATOM 860 C C . ARG A 1 111 ? 14.904 4.471 -9.672 1.00 80.69 111 ARG A C 1
ATOM 862 O O . ARG A 1 111 ? 15.336 5.120 -10.618 1.00 80.69 111 ARG A O 1
ATOM 869 N N . ILE A 1 112 ? 15.120 3.164 -9.540 1.00 82.06 112 ILE A N 1
ATOM 870 C CA . ILE A 1 112 ? 15.733 2.334 -10.584 1.00 82.06 112 ILE A CA 1
ATOM 871 C C . ILE A 1 112 ? 14.796 2.225 -11.795 1.00 82.06 112 ILE A C 1
ATOM 873 O O . ILE A 1 112 ? 15.251 2.297 -12.936 1.00 82.06 112 ILE A O 1
ATOM 877 N N . GLU A 1 113 ? 13.497 2.048 -11.559 1.00 73.25 113 GLU A N 1
ATOM 878 C CA . GLU A 1 113 ? 12.489 1.897 -12.613 1.00 73.25 113 GLU A CA 1
ATOM 879 C C . GLU A 1 113 ? 12.090 3.229 -13.266 1.00 73.25 113 GLU A C 1
ATOM 881 O O . GLU A 1 113 ? 11.810 3.263 -14.464 1.00 73.25 113 GLU A O 1
ATOM 886 N N . PHE A 1 114 ? 12.107 4.318 -12.495 1.00 69.69 114 PHE A N 1
ATOM 887 C CA . PHE A 1 114 ? 11.736 5.673 -12.902 1.00 69.69 114 PHE A CA 1
ATOM 888 C C . PHE A 1 114 ? 12.879 6.649 -12.588 1.00 69.69 114 PHE A C 1
ATOM 890 O O . PHE A 1 114 ? 12.810 7.409 -11.615 1.00 69.69 114 PHE A O 1
ATOM 897 N N . PRO A 1 115 ? 13.963 6.618 -13.379 1.00 69.38 115 PRO A N 1
ATOM 898 C CA . PRO A 1 115 ? 15.105 7.486 -13.149 1.00 69.38 115 PRO A CA 1
ATOM 899 C C . PRO A 1 115 ? 14.731 8.958 -13.353 1.00 69.38 115 PRO A C 1
ATOM 901 O O . PRO A 1 115 ? 14.087 9.322 -14.335 1.00 69.38 115 PRO A O 1
ATOM 904 N N . ASN A 1 116 ? 15.168 9.812 -12.429 1.00 68.19 116 ASN A N 1
ATOM 905 C CA . ASN A 1 116 ? 15.037 11.266 -12.508 1.00 68.19 116 ASN A CA 1
ATOM 906 C C . ASN A 1 116 ? 16.377 11.915 -12.122 1.00 68.19 116 ASN A C 1
ATOM 908 O O . ASN A 1 116 ? 17.076 11.429 -11.232 1.00 68.19 116 ASN A O 1
ATOM 912 N N . ASP A 1 117 ? 16.706 13.039 -12.754 1.00 64.56 117 ASP A N 1
ATOM 913 C CA . ASP A 1 117 ? 17.925 13.817 -12.514 1.00 64.56 117 ASP A CA 1
ATOM 914 C C . ASP A 1 117 ? 18.021 14.364 -11.084 1.00 64.56 117 ASP A C 1
ATOM 916 O O . ASP A 1 117 ? 19.119 14.566 -10.565 1.00 64.56 117 ASP A O 1
ATOM 920 N N . ALA A 1 118 ? 16.881 14.586 -10.424 1.00 64.94 118 ALA A N 1
ATOM 921 C CA . ALA A 1 118 ? 16.847 15.172 -9.088 1.00 64.94 118 ALA A CA 1
ATOM 922 C C . ALA A 1 118 ? 17.343 14.221 -7.984 1.00 64.94 118 ALA A C 1
ATOM 924 O O . ALA A 1 118 ? 17.896 14.681 -6.984 1.00 64.94 118 ALA A O 1
ATOM 925 N N . GLN A 1 119 ? 17.115 12.908 -8.113 1.00 69.00 119 GLN A N 1
ATOM 926 C CA . GLN A 1 119 ? 17.341 11.954 -7.021 1.00 69.00 119 GLN A CA 1
ATOM 927 C C . GLN A 1 119 ? 17.673 10.544 -7.541 1.00 69.00 119 GLN A C 1
ATOM 929 O O . GLN A 1 119 ? 16.821 9.856 -8.102 1.00 69.00 119 GLN A O 1
ATOM 934 N N . GLN A 1 120 ? 18.904 10.093 -7.280 1.00 78.12 120 GLN A N 1
ATOM 935 C CA . GLN A 1 120 ? 19.411 8.779 -7.695 1.00 78.12 120 GLN A CA 1
ATOM 936 C C . GLN A 1 120 ? 19.013 7.652 -6.721 1.00 78.12 120 GLN A C 1
ATOM 938 O O . GLN A 1 120 ? 18.832 7.908 -5.528 1.00 78.12 120 GLN A O 1
ATOM 943 N N . PRO A 1 121 ? 18.906 6.393 -7.195 1.00 84.69 121 PRO A N 1
ATOM 944 C CA . PRO A 1 121 ? 18.664 5.244 -6.324 1.00 84.69 121 PRO A CA 1
ATOM 945 C C . PRO A 1 121 ? 19.830 5.012 -5.353 1.00 84.69 121 PRO A C 1
ATOM 947 O O . PRO A 1 121 ? 20.990 4.969 -5.762 1.00 84.69 121 PRO A O 1
ATOM 950 N N . ASN A 1 122 ? 19.536 4.805 -4.065 1.00 87.69 122 ASN A N 1
ATOM 951 C CA . ASN A 1 122 ? 20.553 4.578 -3.033 1.00 87.69 122 ASN A CA 1
ATOM 952 C C . ASN A 1 122 ? 20.738 3.083 -2.721 1.00 87.69 122 ASN A C 1
ATOM 954 O O . ASN A 1 122 ? 20.448 2.604 -1.623 1.00 87.69 122 ASN A O 1
ATOM 958 N N . VAL A 1 123 ? 21.244 2.339 -3.710 1.00 91.81 123 VAL A N 1
ATOM 959 C CA . VAL A 1 123 ? 21.385 0.873 -3.634 1.00 91.81 123 VAL A CA 1
ATOM 960 C C . VAL A 1 123 ? 22.308 0.443 -2.490 1.00 91.81 123 VAL A C 1
ATOM 962 O O . VAL A 1 123 ? 21.989 -0.488 -1.758 1.00 91.81 123 VAL A O 1
ATOM 965 N N . ARG A 1 124 ? 23.431 1.142 -2.278 1.00 90.81 124 ARG A N 1
ATOM 966 C CA . ARG A 1 124 ? 24.395 0.777 -1.226 1.00 90.81 124 ARG A CA 1
ATOM 967 C C . ARG A 1 124 ? 23.807 0.916 0.181 1.00 90.81 124 ARG A C 1
ATOM 969 O O . ARG A 1 124 ? 23.990 0.022 1.005 1.00 90.81 124 ARG A O 1
ATOM 976 N N . ASN A 1 125 ? 23.098 2.013 0.459 1.00 91.38 125 ASN A N 1
ATOM 977 C CA . ASN A 1 125 ? 22.481 2.227 1.770 1.00 91.38 125 ASN A CA 1
ATOM 978 C C . ASN A 1 125 ? 21.372 1.209 2.052 1.00 91.38 125 ASN A C 1
ATOM 980 O O . ASN A 1 125 ? 21.266 0.711 3.173 1.00 91.38 125 ASN A O 1
ATOM 984 N N . LEU A 1 126 ? 20.598 0.856 1.022 1.00 93.25 126 LEU A N 1
ATOM 985 C CA . LEU A 1 126 ? 19.598 -0.199 1.110 1.00 93.25 126 LEU A CA 1
ATOM 986 C C . LEU A 1 126 ? 20.234 -1.542 1.492 1.00 93.25 126 LEU A C 1
ATOM 988 O O . LEU A 1 126 ? 19.816 -2.165 2.467 1.00 93.25 126 LEU A O 1
ATOM 992 N N . VAL A 1 127 ? 21.267 -1.966 0.757 1.00 94.00 127 VAL A N 1
ATOM 993 C CA . VAL A 1 127 ? 21.981 -3.231 1.002 1.00 94.00 127 VAL A CA 1
ATOM 994 C C . VAL A 1 127 ? 22.509 -3.289 2.437 1.00 94.00 127 VAL A C 1
ATOM 996 O O . VAL A 1 127 ? 22.339 -4.305 3.113 1.00 94.00 127 VAL A O 1
ATOM 999 N N . ALA A 1 128 ? 23.071 -2.183 2.934 1.00 92.00 128 ALA A N 1
ATOM 1000 C CA . ALA A 1 128 ? 23.538 -2.076 4.313 1.00 92.00 128 ALA A CA 1
ATOM 1001 C C . ALA A 1 128 ? 22.387 -2.155 5.335 1.00 92.00 128 ALA A C 1
ATOM 1003 O O . ALA A 1 128 ? 22.455 -2.948 6.274 1.00 92.00 128 ALA A O 1
ATOM 1004 N N . THR A 1 129 ? 21.309 -1.389 5.136 1.00 91.75 129 THR A N 1
ATOM 1005 C CA . THR A 1 129 ? 20.138 -1.355 6.035 1.00 91.75 129 THR A CA 1
ATOM 1006 C C . THR A 1 129 ? 19.478 -2.730 6.154 1.00 91.75 129 THR A C 1
ATOM 1008 O O . THR A 1 129 ? 19.159 -3.190 7.253 1.00 91.75 129 THR A O 1
ATOM 1011 N N . CYS A 1 130 ? 19.309 -3.414 5.024 1.00 92.94 130 CYS A N 1
ATOM 1012 C C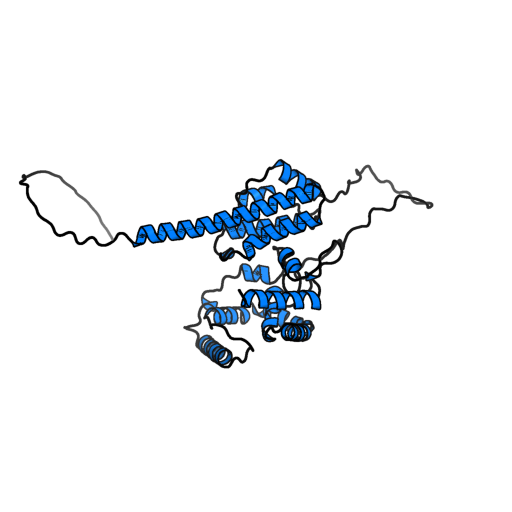A . CYS A 1 130 ? 18.717 -4.745 4.956 1.00 92.94 130 CYS A CA 1
ATOM 1013 C C . CYS A 1 130 ? 19.692 -5.871 5.323 1.00 92.94 130 CYS A C 1
ATOM 1015 O O . CYS A 1 130 ? 19.284 -7.032 5.403 1.00 92.94 130 CYS A O 1
ATOM 1017 N N . THR A 1 131 ? 20.967 -5.555 5.580 1.00 93.12 131 THR A N 1
ATOM 1018 C CA . THR A 1 131 ? 22.033 -6.530 5.858 1.00 93.12 131 THR A CA 1
ATOM 1019 C C . THR A 1 131 ? 22.169 -7.595 4.761 1.00 93.12 131 THR A C 1
ATOM 1021 O O . THR A 1 131 ? 22.359 -8.777 5.039 1.00 93.12 131 THR A O 1
ATOM 1024 N N . TRP A 1 132 ? 22.038 -7.183 3.499 1.00 94.56 132 TRP A N 1
ATOM 1025 C CA . TRP A 1 132 ? 22.170 -8.067 2.343 1.00 94.56 132 TRP A CA 1
ATOM 1026 C C . TRP A 1 132 ? 23.622 -8.211 1.901 1.00 94.56 132 TRP A C 1
ATOM 1028 O O . TRP A 1 132 ? 24.407 -7.270 1.965 1.00 94.56 132 TRP A O 1
ATOM 1038 N N . ASN A 1 133 ? 23.970 -9.395 1.399 1.00 91.31 133 ASN A N 1
ATOM 1039 C CA . ASN A 1 133 ? 25.276 -9.647 0.802 1.00 91.31 133 ASN A CA 1
ATOM 1040 C C . ASN A 1 133 ? 25.197 -9.446 -0.719 1.00 91.31 133 ASN A C 1
ATOM 1042 O O . ASN A 1 133 ? 24.951 -10.393 -1.470 1.00 91.31 133 ASN A O 1
ATOM 1046 N N . ILE A 1 134 ? 25.325 -8.192 -1.156 1.00 91.75 134 ILE A N 1
ATOM 1047 C CA . ILE A 1 134 ? 25.294 -7.788 -2.567 1.00 91.75 134 ILE A CA 1
ATOM 1048 C C . ILE A 1 134 ? 26.567 -7.005 -2.876 1.00 91.75 134 ILE A C 1
ATOM 1050 O O . ILE A 1 134 ? 26.953 -6.119 -2.116 1.00 91.75 134 ILE A O 1
ATOM 1054 N N . ASP A 1 135 ? 27.202 -7.338 -3.999 1.00 90.06 135 ASP A N 1
ATOM 1055 C CA . ASP A 1 135 ? 28.448 -6.710 -4.432 1.00 90.06 135 ASP A CA 1
ATOM 1056 C C . ASP A 1 135 ? 28.272 -5.193 -4.652 1.00 90.06 135 ASP A C 1
ATOM 1058 O O . ASP A 1 135 ? 27.292 -4.724 -5.252 1.00 90.06 135 ASP A O 1
ATOM 1062 N N . THR A 1 136 ? 29.236 -4.409 -4.166 1.00 89.25 136 THR A N 1
ATOM 1063 C CA . THR A 1 136 ? 29.266 -2.957 -4.349 1.00 89.25 136 THR A CA 1
ATOM 1064 C C . THR A 1 136 ? 29.454 -2.580 -5.815 1.00 89.25 136 THR A C 1
ATOM 1066 O O . THR A 1 136 ? 28.860 -1.595 -6.250 1.00 89.25 136 THR A O 1
ATOM 1069 N N . THR A 1 137 ? 30.168 -3.384 -6.610 1.00 92.19 137 THR A N 1
ATOM 1070 C CA . THR A 1 137 ? 30.333 -3.149 -8.049 1.00 92.19 137 THR A CA 1
ATOM 1071 C C . THR A 1 137 ? 29.013 -3.307 -8.791 1.00 92.19 137 THR A C 1
ATOM 1073 O O . THR A 1 137 ? 28.690 -2.483 -9.643 1.00 92.19 137 THR A O 1
ATOM 1076 N N . LEU A 1 138 ? 28.216 -4.326 -8.450 1.00 91.12 138 LEU A N 1
ATOM 1077 C CA . LEU A 1 138 ? 26.888 -4.529 -9.034 1.00 91.12 138 LEU A CA 1
ATOM 1078 C C . LEU A 1 138 ? 25.955 -3.366 -8.672 1.00 91.12 138 LEU A C 1
ATOM 1080 O O . LEU A 1 138 ? 25.224 -2.856 -9.522 1.00 91.12 138 LEU A O 1
ATOM 1084 N N . SER A 1 139 ? 26.023 -2.922 -7.415 1.00 89.50 139 SER A N 1
ATOM 1085 C CA . SER A 1 139 ? 25.251 -1.781 -6.919 1.00 89.50 139 SER A CA 1
ATOM 1086 C C . SER A 1 139 ? 25.590 -0.495 -7.681 1.00 89.50 139 SER A C 1
ATOM 1088 O O . SER A 1 139 ? 24.690 0.216 -8.125 1.00 89.50 139 SER A O 1
ATOM 1090 N N . ASP A 1 140 ? 26.878 -0.219 -7.894 1.00 89.56 140 ASP A N 1
ATOM 1091 C CA . ASP A 1 140 ? 27.340 0.966 -8.624 1.00 89.56 140 ASP A CA 1
ATOM 1092 C C . ASP A 1 140 ? 26.961 0.932 -10.102 1.00 89.56 140 ASP A C 1
ATOM 1094 O O . ASP A 1 140 ? 26.538 1.947 -10.656 1.00 89.56 140 ASP A O 1
ATOM 1098 N N . GLN A 1 141 ? 27.082 -0.235 -10.742 1.00 88.81 141 GLN A N 1
ATOM 1099 C CA . GLN A 1 141 ? 26.686 -0.422 -12.138 1.00 88.81 141 GLN A CA 1
ATOM 1100 C C . GLN A 1 141 ? 25.193 -0.148 -12.332 1.00 88.81 141 GLN A C 1
ATOM 1102 O O . GLN A 1 141 ? 24.813 0.540 -13.281 1.00 88.81 141 GLN A O 1
ATOM 1107 N N . ALA A 1 142 ? 24.346 -0.628 -11.418 1.00 86.44 142 ALA A N 1
ATOM 1108 C CA . ALA A 1 142 ? 22.915 -0.357 -11.459 1.00 86.44 142 ALA A CA 1
ATOM 1109 C C . ALA A 1 142 ? 22.605 1.145 -11.317 1.00 86.44 142 ALA A C 1
ATOM 1111 O O . ALA A 1 142 ? 21.821 1.680 -12.100 1.00 86.44 142 ALA A O 1
ATOM 1112 N N . VAL A 1 143 ? 23.263 1.851 -10.387 1.00 85.88 143 VAL A N 1
ATOM 1113 C CA . VAL A 1 143 ? 23.103 3.312 -10.232 1.00 85.88 143 VAL A CA 1
ATOM 1114 C C . VAL A 1 143 ? 23.576 4.058 -11.483 1.00 85.88 143 VAL A C 1
ATOM 1116 O O . VAL A 1 143 ? 22.903 4.981 -11.938 1.00 85.88 143 VAL A O 1
ATOM 1119 N N . ALA A 1 144 ? 24.703 3.652 -12.072 1.00 84.94 144 ALA A N 1
ATOM 1120 C CA . ALA A 1 144 ? 25.235 4.264 -13.287 1.00 84.94 144 ALA A CA 1
ATOM 1121 C C . ALA A 1 144 ? 24.283 4.108 -14.485 1.00 84.94 144 ALA A C 1
ATOM 1123 O O . ALA A 1 144 ? 24.100 5.061 -15.239 1.00 84.94 144 ALA A O 1
ATOM 1124 N N . MET A 1 145 ? 23.631 2.950 -14.630 1.00 77.81 145 MET A N 1
ATOM 1125 C CA . MET A 1 145 ? 22.612 2.719 -15.664 1.00 77.81 145 MET A CA 1
ATOM 1126 C C . MET A 1 145 ? 21.284 3.431 -15.418 1.00 77.81 145 MET A C 1
ATOM 1128 O O . MET A 1 145 ? 20.510 3.597 -16.359 1.00 77.81 145 MET A O 1
ATOM 1132 N N . GLY A 1 146 ? 21.009 3.832 -14.177 1.00 63.56 146 GLY A N 1
ATOM 1133 C CA . GLY A 1 146 ? 19.859 4.658 -13.815 1.00 63.56 146 GLY A CA 1
ATOM 1134 C C . GLY A 1 146 ? 20.069 6.156 -14.060 1.00 63.56 146 GLY A C 1
ATOM 1135 O O . GLY A 1 146 ? 19.180 6.938 -13.747 1.00 63.56 146 GLY A O 1
ATOM 1136 N N . ARG A 1 147 ? 21.222 6.595 -14.585 1.00 62.69 147 ARG A N 1
ATOM 1137 C CA . ARG A 1 147 ? 21.442 8.007 -14.935 1.00 62.69 147 ARG A CA 1
ATOM 1138 C C . ARG A 1 147 ? 20.771 8.330 -16.274 1.00 62.69 147 ARG A C 1
ATOM 1140 O O . ARG A 1 147 ? 21.123 7.699 -17.273 1.00 62.69 147 ARG A O 1
ATOM 1147 N N . PRO A 1 148 ? 19.873 9.329 -16.346 1.00 52.50 148 PRO A N 1
ATOM 1148 C CA . PRO A 1 148 ? 19.449 9.879 -17.625 1.00 52.50 148 PRO A CA 1
ATOM 1149 C C . PRO A 1 148 ? 20.680 10.435 -18.349 1.00 52.50 148 PRO A C 1
ATOM 1151 O O . PRO A 1 148 ? 21.425 11.258 -17.817 1.00 52.50 148 PRO A O 1
ATOM 1154 N N . SER A 1 149 ? 20.954 9.943 -19.555 1.00 42.81 149 SER A N 1
ATOM 1155 C CA . SER A 1 149 ? 22.075 10.438 -20.350 1.00 42.81 149 SER A CA 1
ATOM 1156 C C . SER A 1 149 ? 21.680 11.751 -21.025 1.00 42.81 149 SER A C 1
ATOM 1158 O O . SER A 1 149 ? 21.220 11.745 -22.163 1.00 42.81 149 SER A O 1
ATOM 1160 N N . ILE A 1 150 ? 21.895 12.882 -20.350 1.00 40.19 150 ILE A N 1
ATOM 1161 C CA . ILE A 1 150 ? 22.030 14.188 -21.008 1.00 40.19 150 ILE A CA 1
ATOM 1162 C C . ILE A 1 150 ? 23.475 14.644 -20.817 1.00 40.19 150 ILE A C 1
ATOM 1164 O O . ILE A 1 150 ? 23.879 15.096 -19.745 1.00 40.19 150 ILE A O 1
ATOM 1168 N N . ALA A 1 151 ? 24.275 14.520 -21.875 1.00 34.12 151 ALA A N 1
ATOM 1169 C CA . ALA A 1 151 ? 25.536 15.237 -21.962 1.00 34.12 151 ALA A CA 1
ATOM 1170 C C . ALA A 1 151 ? 25.221 16.743 -21.922 1.00 34.12 151 ALA A C 1
ATOM 1172 O O . ALA A 1 151 ? 24.584 17.271 -22.832 1.00 34.12 151 ALA A O 1
ATOM 1173 N N . LYS A 1 152 ? 25.628 17.434 -20.851 1.00 28.27 152 LYS A N 1
ATOM 1174 C CA . LYS A 1 152 ? 25.596 18.902 -20.799 1.00 28.27 152 LYS A CA 1
ATOM 1175 C C . LYS A 1 152 ? 26.457 19.450 -21.946 1.00 28.27 152 LYS A C 1
ATOM 1177 O O . LYS A 1 152 ? 27.631 19.083 -22.004 1.00 28.27 152 LYS A O 1
ATOM 1182 N N . PRO A 1 153 ? 25.954 20.352 -22.808 1.00 33.28 153 PRO A N 1
ATOM 1183 C CA . PRO A 1 153 ? 26.835 21.157 -23.637 1.00 33.28 153 PRO A CA 1
ATOM 1184 C C . PRO A 1 153 ? 27.670 22.043 -22.708 1.00 33.28 153 PRO A C 1
ATOM 1186 O O . PRO A 1 153 ? 27.132 22.724 -21.831 1.00 33.28 153 PRO A O 1
ATOM 1189 N N . SER A 1 154 ? 28.988 22.001 -22.871 1.00 29.38 154 SER A N 1
ATOM 1190 C CA . SER A 1 154 ? 29.913 22.955 -22.268 1.00 29.38 154 SER A CA 1
ATOM 1191 C C . SER A 1 154 ? 29.524 24.368 -22.700 1.00 29.38 154 SER A C 1
ATOM 1193 O O . SER A 1 154 ? 29.464 24.662 -23.892 1.00 29.38 154 SER A O 1
ATOM 1195 N N . VAL A 1 155 ? 29.245 25.236 -21.729 1.00 31.06 155 VAL A N 1
ATOM 1196 C CA . VAL A 1 155 ? 29.007 26.660 -21.967 1.00 31.06 155 VAL A CA 1
ATOM 1197 C C . VAL A 1 155 ? 30.357 27.317 -22.254 1.00 31.06 155 VAL A C 1
ATOM 1199 O O . VAL A 1 155 ? 31.049 27.744 -21.336 1.00 31.06 155 VAL A O 1
ATOM 1202 N N . GLU A 1 156 ? 30.730 27.384 -23.528 1.00 30.56 156 GLU A N 1
ATOM 1203 C CA . GLU A 1 156 ? 31.570 28.468 -24.040 1.00 30.56 156 GLU A CA 1
ATOM 1204 C C . GLU A 1 156 ? 30.670 29.493 -24.743 1.00 30.56 156 GLU A C 1
ATOM 1206 O O . GLU A 1 156 ? 29.613 29.163 -25.282 1.00 30.56 156 GLU A O 1
ATOM 1211 N N . GLY A 1 157 ? 31.040 30.766 -24.596 1.00 36.34 157 GLY A N 1
ATOM 1212 C CA . GLY A 1 157 ? 30.150 31.923 -24.659 1.00 36.34 157 GLY A CA 1
ATOM 1213 C C . GLY A 1 157 ? 29.286 32.040 -25.916 1.00 36.34 157 GLY A C 1
ATOM 1214 O O . GLY A 1 157 ? 29.760 31.936 -27.042 1.00 36.34 157 GLY A O 1
ATOM 1215 N N . SER A 1 158 ? 28.003 32.340 -25.706 1.00 29.81 158 SER A N 1
ATOM 1216 C CA . SER A 1 158 ? 27.069 32.708 -26.770 1.00 29.81 158 SER A CA 1
ATOM 1217 C C . SER A 1 158 ? 27.051 34.221 -26.975 1.00 29.81 158 SER A C 1
ATOM 1219 O O . SER A 1 158 ? 26.479 34.963 -26.176 1.00 29.81 158 SER A O 1
ATOM 1221 N N . THR A 1 159 ? 27.632 34.667 -28.085 1.00 27.75 159 THR A N 1
ATOM 1222 C CA . THR A 1 159 ? 27.162 35.842 -28.823 1.00 27.75 159 THR A CA 1
ATOM 1223 C C . THR A 1 159 ? 26.149 35.388 -29.877 1.00 27.75 159 THR A C 1
ATOM 1225 O O . THR A 1 159 ? 26.269 34.331 -30.490 1.00 27.75 159 THR A O 1
ATOM 1228 N N . VAL A 1 160 ? 25.091 36.180 -30.017 1.00 32.22 160 VAL A N 1
ATOM 1229 C CA . VAL A 1 160 ? 23.870 35.909 -30.786 1.00 32.22 160 VAL A CA 1
ATOM 1230 C C . VAL A 1 160 ? 24.100 36.085 -32.292 1.00 32.22 160 VAL A C 1
ATOM 1232 O O . VAL A 1 160 ? 24.630 37.117 -32.695 1.00 32.22 160 VAL A O 1
ATOM 1235 N N . ALA A 1 161 ? 23.594 35.165 -33.125 1.00 28.23 161 ALA A N 1
ATOM 1236 C CA . ALA A 1 161 ? 23.204 35.460 -34.510 1.00 28.23 161 ALA A CA 1
ATOM 1237 C C . ALA A 1 161 ? 22.161 34.461 -35.057 1.00 28.23 161 ALA A C 1
ATOM 1239 O O . ALA A 1 161 ? 22.226 33.261 -34.803 1.00 28.23 161 ALA A O 1
ATOM 1240 N N . LEU A 1 162 ? 21.194 35.002 -35.804 1.00 30.66 162 LEU A N 1
ATOM 1241 C CA . LEU A 1 162 ? 20.054 34.343 -36.451 1.00 30.66 162 LEU A CA 1
ATOM 1242 C C . LEU A 1 162 ? 20.387 33.747 -37.838 1.00 30.66 162 LEU A C 1
ATOM 1244 O O . LEU A 1 162 ? 21.246 34.265 -38.545 1.00 30.66 162 LEU A O 1
ATOM 1248 N N . SER A 1 163 ? 19.514 32.816 -38.264 1.00 28.66 163 SER A N 1
ATOM 1249 C CA . SER A 1 163 ? 19.023 32.530 -39.638 1.00 28.66 163 SER A CA 1
ATOM 1250 C C . SER A 1 163 ? 19.492 31.251 -40.366 1.00 28.66 163 SER A C 1
ATOM 1252 O O . SER A 1 163 ? 20.681 30.988 -40.490 1.00 28.66 163 SER A O 1
ATOM 1254 N N . GLY A 1 164 ? 18.509 30.526 -40.941 1.00 25.98 164 GLY A N 1
ATOM 1255 C CA . GLY A 1 164 ? 18.632 29.799 -42.221 1.00 25.98 164 GLY A CA 1
ATOM 1256 C C . GLY A 1 164 ? 18.496 28.259 -42.230 1.00 25.98 164 GLY A C 1
ATOM 1257 O O . GLY A 1 164 ? 19.380 27.572 -41.746 1.00 25.98 164 GLY A O 1
ATOM 1258 N N . GLY A 1 165 ? 17.446 27.742 -42.898 1.00 25.22 165 GLY A N 1
ATOM 1259 C CA . GLY A 1 165 ? 17.476 26.555 -43.793 1.00 25.22 165 GLY A CA 1
ATOM 1260 C C . GLY A 1 165 ? 17.566 25.113 -43.231 1.00 25.22 165 GLY A C 1
ATOM 1261 O O . GLY A 1 165 ? 18.565 24.716 -42.652 1.00 25.22 165 GLY A O 1
ATOM 1262 N N . THR A 1 166 ? 16.548 24.286 -43.513 1.00 31.64 166 THR A N 1
ATOM 1263 C CA . THR A 1 166 ? 16.469 22.793 -43.394 1.00 31.64 166 THR A CA 1
ATOM 1264 C C . THR A 1 166 ? 17.317 22.108 -44.509 1.00 31.64 166 THR A C 1
ATOM 1266 O O . THR A 1 166 ? 17.568 22.815 -45.485 1.00 31.64 166 THR A O 1
ATOM 1269 N N . PRO A 1 167 ? 17.709 20.794 -44.510 1.00 40.38 167 PRO A N 1
ATOM 1270 C CA . PRO A 1 167 ? 17.150 19.639 -43.776 1.00 40.38 167 PRO A CA 1
ATOM 1271 C C . PRO A 1 167 ? 18.138 18.554 -43.246 1.00 40.38 167 PRO A C 1
ATOM 1273 O O . PRO A 1 167 ? 19.284 18.455 -43.666 1.00 40.38 167 PRO A O 1
ATOM 1276 N N . GLY A 1 168 ? 17.633 17.649 -42.391 1.00 34.81 168 GLY A N 1
ATOM 1277 C CA . GLY A 1 168 ? 18.222 16.317 -42.148 1.00 34.81 168 GLY A CA 1
ATOM 1278 C C . GLY A 1 168 ? 19.138 16.191 -40.925 1.00 34.81 168 GLY A C 1
ATOM 1279 O O . GLY A 1 168 ? 20.353 16.301 -41.036 1.00 34.81 168 GLY A O 1
ATOM 1280 N N . GLY A 1 169 ? 18.558 15.874 -39.765 1.00 29.67 169 GLY A N 1
ATOM 1281 C CA . GLY A 1 169 ? 19.282 15.388 -38.584 1.00 29.67 169 GLY A CA 1
ATOM 1282 C C . GLY A 1 169 ? 18.712 14.035 -38.138 1.00 29.67 169 GLY A C 1
ATOM 1283 O O . GLY A 1 169 ? 17.520 13.798 -38.359 1.00 29.67 169 GLY A O 1
ATOM 1284 N N . PRO A 1 170 ? 19.521 13.134 -37.548 1.00 36.53 170 PRO A N 1
ATOM 1285 C CA . PRO A 1 170 ? 19.030 11.852 -37.060 1.00 36.53 170 PRO A CA 1
ATOM 1286 C C . PRO A 1 170 ? 17.941 12.111 -36.021 1.00 36.53 170 PRO A C 1
ATOM 1288 O O . PRO A 1 170 ? 18.122 12.918 -35.108 1.00 36.53 170 PRO A O 1
ATOM 1291 N N . SER A 1 171 ? 16.793 11.459 -36.200 1.00 36.19 171 SER A N 1
ATOM 1292 C CA . SER A 1 171 ? 15.667 11.521 -35.274 1.00 36.19 171 SER A CA 1
ATOM 1293 C C . SER A 1 171 ? 16.171 11.296 -33.853 1.00 36.19 171 SER A C 1
ATOM 1295 O O . SER A 1 171 ? 16.742 10.240 -33.564 1.00 36.19 171 SER A O 1
ATOM 1297 N N . ALA A 1 172 ? 15.969 12.290 -32.986 1.00 41.16 172 ALA A N 1
ATOM 1298 C CA . ALA A 1 172 ? 16.163 12.132 -31.555 1.00 41.16 172 ALA A CA 1
ATOM 1299 C C . ALA A 1 172 ? 15.464 10.835 -31.104 1.00 41.16 172 ALA A C 1
ATOM 1301 O O . ALA A 1 172 ? 14.351 10.564 -31.575 1.00 41.16 172 ALA A O 1
ATOM 1302 N N . PRO A 1 173 ? 16.086 10.017 -30.234 1.00 46.38 173 PRO A N 1
ATOM 1303 C CA . PRO A 1 173 ? 15.386 8.881 -29.655 1.00 46.38 173 PRO A CA 1
ATOM 1304 C C . PRO A 1 173 ? 14.090 9.395 -29.012 1.00 46.38 173 PRO A C 1
ATOM 1306 O O . PRO A 1 173 ? 14.097 10.498 -28.450 1.00 46.38 173 PRO A O 1
ATOM 1309 N N . PRO A 1 174 ? 12.973 8.658 -29.148 1.00 36.25 174 PRO A N 1
ATOM 1310 C CA . PRO A 1 174 ? 11.677 9.117 -28.676 1.00 36.25 174 PRO A CA 1
ATOM 1311 C C . PRO A 1 174 ? 11.804 9.527 -27.212 1.00 36.25 174 PRO A C 1
ATOM 1313 O O . PRO A 1 174 ? 12.261 8.749 -26.379 1.00 36.25 174 PRO A O 1
ATOM 1316 N N . GLN A 1 175 ? 11.460 10.781 -26.932 1.00 46.09 175 GLN A N 1
ATOM 1317 C CA . GLN A 1 175 ? 11.408 11.325 -25.582 1.00 46.09 175 GLN A CA 1
ATOM 1318 C C . GLN A 1 175 ? 10.387 10.494 -24.795 1.00 46.09 175 GLN A C 1
ATOM 1320 O O . GLN A 1 175 ? 9.205 10.469 -25.139 1.00 46.09 175 GLN A O 1
ATOM 1325 N N . ILE A 1 176 ? 10.864 9.746 -23.798 1.00 41.34 176 ILE A N 1
ATOM 1326 C CA . ILE A 1 176 ? 10.050 8.812 -23.018 1.00 41.34 176 ILE A CA 1
ATOM 1327 C C . ILE A 1 176 ? 9.430 9.577 -21.842 1.00 41.34 176 ILE A C 1
ATOM 1329 O O . ILE A 1 176 ? 10.120 9.878 -20.873 1.00 41.34 176 ILE A O 1
ATOM 1333 N N . GLY A 1 177 ? 8.122 9.836 -21.912 1.00 46.31 177 GLY A N 1
ATOM 1334 C CA . GLY A 1 177 ? 7.287 10.149 -20.745 1.00 46.31 177 GLY A CA 1
ATOM 1335 C C . GLY A 1 177 ? 7.017 11.629 -20.439 1.00 46.31 177 GLY A C 1
ATOM 1336 O O . GLY A 1 177 ? 7.688 12.543 -20.913 1.00 46.31 177 GLY A O 1
ATOM 1337 N N . PHE A 1 178 ? 5.975 11.844 -19.630 1.00 38.84 178 PHE A N 1
ATOM 1338 C CA . PHE A 1 178 ? 5.567 13.140 -19.089 1.00 38.84 178 PHE A CA 1
ATOM 1339 C C . PHE A 1 178 ? 6.654 13.667 -18.138 1.00 38.84 178 PHE A C 1
ATOM 1341 O O . PHE A 1 178 ? 6.878 13.099 -17.072 1.00 38.84 178 PHE A O 1
ATOM 1348 N N . SER A 1 179 ? 7.336 14.751 -18.510 1.00 42.81 179 SER A N 1
ATOM 1349 C CA . SER A 1 179 ? 8.454 15.331 -17.743 1.00 42.81 179 SER A CA 1
ATOM 1350 C C . SER A 1 179 ? 8.039 16.021 -16.438 1.00 42.81 179 SER A C 1
ATOM 1352 O O . SER A 1 179 ? 8.890 16.357 -15.617 1.00 42.81 179 SER A O 1
ATOM 1354 N N . THR A 1 180 ? 6.740 16.203 -16.214 1.00 44.19 180 THR A N 1
ATOM 1355 C CA . THR A 1 180 ? 6.179 16.789 -14.994 1.00 44.19 180 THR A CA 1
ATOM 1356 C C . THR A 1 180 ? 4.911 16.042 -14.611 1.00 44.19 180 THR A C 1
ATOM 1358 O O . THR A 1 180 ? 3.798 16.534 -14.787 1.00 44.19 180 THR A O 1
ATOM 1361 N N . GLN A 1 181 ? 5.065 14.829 -14.087 1.00 46.22 181 GLN A N 1
ATOM 1362 C CA . GLN A 1 181 ? 4.062 14.324 -13.162 1.00 46.22 181 GLN A CA 1
ATOM 1363 C C . GLN A 1 181 ? 4.239 15.141 -11.876 1.00 46.22 181 GLN A C 1
ATOM 1365 O O . GLN A 1 181 ? 5.171 14.901 -11.111 1.00 46.22 181 GLN A O 1
ATOM 1370 N N . GLU A 1 182 ? 3.411 16.167 -11.668 1.00 46.03 182 GLU A N 1
ATOM 1371 C CA . GLU A 1 182 ? 3.357 16.842 -10.371 1.00 46.03 182 GLU A CA 1
ATOM 1372 C C . GLU A 1 182 ? 2.857 15.821 -9.346 1.00 46.03 182 GLU A C 1
ATOM 1374 O O . GLU A 1 182 ? 1.686 15.437 -9.314 1.00 46.03 182 GLU A O 1
ATOM 1379 N N . PHE A 1 183 ? 3.800 15.280 -8.579 1.00 59.06 183 PHE A N 1
ATOM 1380 C CA . PHE A 1 183 ? 3.518 14.303 -7.546 1.00 59.06 183 PHE A CA 1
ATOM 1381 C C . PHE A 1 183 ? 2.918 15.027 -6.358 1.00 59.06 183 PHE A C 1
ATOM 1383 O O . PHE A 1 183 ? 3.568 15.856 -5.722 1.00 59.06 183 PHE A O 1
ATOM 1390 N N . GLU A 1 184 ? 1.678 14.686 -6.044 1.00 60.84 184 GLU A N 1
ATOM 1391 C CA . GLU A 1 184 ? 1.055 15.166 -4.831 1.00 60.84 184 GLU A CA 1
ATOM 1392 C C . GLU A 1 184 ? 1.009 14.038 -3.785 1.00 60.84 184 GLU A C 1
ATOM 1394 O O . GLU A 1 184 ? 0.605 12.917 -4.120 1.00 60.84 184 GLU A O 1
ATOM 1399 N N . PRO A 1 185 ? 1.353 14.327 -2.518 1.00 71.81 185 PRO A N 1
ATOM 1400 C CA . PRO A 1 185 ? 1.475 13.315 -1.474 1.00 71.81 185 PRO A CA 1
ATOM 1401 C C . PRO A 1 185 ? 0.158 12.572 -1.224 1.00 71.81 185 PRO A C 1
ATOM 1403 O O . PRO A 1 185 ? -0.943 13.124 -1.382 1.00 71.81 185 PRO A O 1
ATOM 1406 N N . SER A 1 186 ? 0.294 11.303 -0.841 1.00 75.44 186 SER A N 1
ATOM 1407 C CA . SER A 1 186 ? -0.819 10.429 -0.489 1.00 75.44 186 SER A CA 1
ATOM 1408 C C . SER A 1 186 ? -1.215 10.618 0.981 1.00 75.44 186 SER A C 1
ATOM 1410 O O . SER A 1 186 ? -0.334 10.654 1.842 1.00 75.44 186 SER A O 1
ATOM 1412 N N . PRO A 1 187 ? -2.519 10.661 1.321 1.00 76.75 187 PRO A N 1
ATOM 1413 C CA . PRO A 1 187 ? -2.975 10.611 2.714 1.00 76.75 187 PRO A CA 1
ATOM 1414 C C . PRO A 1 187 ? -2.439 9.398 3.484 1.00 76.75 187 PRO A C 1
ATOM 1416 O O . PRO A 1 187 ? -2.275 9.469 4.702 1.00 76.75 187 PRO A O 1
ATOM 1419 N N . LEU A 1 188 ? -2.123 8.303 2.784 1.00 72.25 188 LEU A N 1
ATOM 1420 C CA . LEU A 1 188 ? -1.533 7.108 3.378 1.00 72.25 188 LEU A CA 1
ATOM 1421 C C . LEU A 1 188 ? -0.203 7.406 4.090 1.00 72.25 188 LEU A C 1
ATOM 1423 O O . LEU A 1 188 ? 0.073 6.810 5.128 1.00 72.25 188 LEU A O 1
ATOM 1427 N N . ASP A 1 189 ? 0.596 8.352 3.583 1.00 72.75 189 ASP A N 1
ATOM 1428 C CA . ASP A 1 189 ? 1.885 8.721 4.182 1.00 72.75 189 ASP A CA 1
ATOM 1429 C C . ASP A 1 189 ? 1.716 9.404 5.550 1.00 72.75 189 ASP A C 1
ATOM 1431 O O . ASP A 1 189 ? 2.536 9.212 6.453 1.00 72.75 189 ASP A O 1
ATOM 1435 N N . GLU A 1 190 ? 0.653 10.196 5.712 1.00 77.81 190 GLU A N 1
ATOM 1436 C CA . GLU A 1 190 ? 0.306 10.841 6.981 1.00 77.81 190 GLU A CA 1
ATOM 1437 C C . GLU A 1 190 ? -0.311 9.836 7.954 1.00 77.81 190 GLU A C 1
ATOM 1439 O O . GLU A 1 190 ? 0.071 9.792 9.124 1.00 77.81 190 GLU A O 1
ATOM 1444 N N . LEU A 1 191 ? -1.216 8.982 7.466 1.00 78.25 191 LEU A N 1
ATOM 1445 C CA . LEU A 1 191 ? -1.860 7.947 8.276 1.00 78.25 191 LEU A CA 1
ATOM 1446 C C . LEU A 1 191 ? -0.860 6.903 8.785 1.00 78.25 191 LEU A C 1
ATOM 1448 O O . LEU A 1 191 ? -0.978 6.457 9.922 1.00 78.25 191 LEU A O 1
ATOM 1452 N N . ALA A 1 192 ? 0.159 6.555 7.996 1.00 72.56 192 ALA A N 1
ATOM 1453 C CA . ALA A 1 192 ? 1.202 5.616 8.407 1.00 72.56 192 ALA A CA 1
ATOM 1454 C C . ALA A 1 192 ? 2.055 6.122 9.585 1.00 72.56 192 ALA A C 1
ATOM 1456 O O . ALA A 1 192 ? 2.673 5.322 10.284 1.00 72.56 192 ALA A O 1
ATOM 1457 N N . LYS A 1 193 ? 2.104 7.442 9.799 1.00 77.44 193 LYS A N 1
ATOM 1458 C CA . LYS A 1 193 ? 2.845 8.095 10.891 1.00 77.44 193 LYS A CA 1
ATOM 1459 C C . LYS A 1 193 ? 1.922 8.590 12.005 1.00 77.44 193 LYS A C 1
ATOM 1461 O O . LYS A 1 193 ? 2.383 9.258 12.927 1.00 77.44 193 LYS A O 1
ATOM 1466 N N . LEU A 1 194 ? 0.620 8.330 11.895 1.00 84.44 194 LEU A N 1
ATOM 1467 C CA . LEU A 1 194 ? -0.371 8.874 12.805 1.00 84.44 194 LEU A CA 1
ATOM 1468 C C . LEU A 1 194 ? -0.273 8.196 14.172 1.00 84.44 194 LEU A C 1
ATOM 1470 O O . LEU A 1 194 ? -0.570 7.013 14.326 1.00 84.44 194 LEU A O 1
ATOM 1474 N N . GLU A 1 195 ? 0.052 8.994 15.182 1.00 87.00 195 GLU A N 1
ATOM 1475 C CA . GLU A 1 195 ? -0.130 8.638 16.584 1.00 87.00 195 GLU A CA 1
ATOM 1476 C C . GLU A 1 195 ? -1.368 9.362 17.124 1.00 87.00 195 GLU A C 1
ATOM 1478 O O . GLU A 1 195 ? -1.496 10.587 17.014 1.00 87.00 195 GLU A O 1
ATOM 1483 N N . LEU A 1 196 ? -2.309 8.595 17.678 1.00 88.50 196 LEU A N 1
ATOM 1484 C CA . LEU A 1 196 ? -3.535 9.141 18.258 1.00 88.50 196 LEU A CA 1
ATOM 1485 C C . LEU A 1 196 ? -3.231 9.803 19.601 1.00 88.50 196 LEU A C 1
ATOM 1487 O O . LEU A 1 196 ? -2.519 9.234 20.432 1.00 88.50 196 LEU A O 1
ATOM 1491 N N . THR A 1 197 ? -3.802 10.980 19.843 1.00 91.25 197 THR A N 1
ATOM 1492 C CA . THR A 1 197 ? -3.626 11.683 21.121 1.00 91.25 197 THR A CA 1
ATOM 1493 C C . THR A 1 197 ? -4.301 10.922 22.271 1.00 91.25 197 THR A C 1
ATOM 1495 O O . THR A 1 197 ? -5.217 10.130 22.031 1.00 91.25 197 THR A O 1
ATOM 1498 N N . PRO A 1 198 ? -3.912 11.163 23.540 1.00 89.94 198 PRO A N 1
ATOM 1499 C CA . PRO A 1 198 ? -4.593 10.562 24.688 1.00 89.94 198 PRO A CA 1
ATOM 1500 C C . PRO A 1 198 ? -6.107 10.801 24.681 1.00 89.94 198 PRO A C 1
ATOM 1502 O O . PRO A 1 198 ? -6.868 9.899 25.013 1.00 89.94 198 PRO A O 1
ATOM 1505 N N . ASP A 1 199 ? -6.548 11.980 24.240 1.00 87.19 199 ASP A N 1
ATOM 1506 C CA . ASP A 1 199 ? -7.969 12.321 24.141 1.00 87.19 199 ASP A CA 1
ATOM 1507 C C . ASP A 1 199 ? -8.671 11.557 23.008 1.00 87.19 199 ASP A C 1
ATOM 1509 O O . ASP A 1 199 ? -9.796 11.092 23.175 1.00 87.19 199 ASP A O 1
ATOM 1513 N N . GLU A 1 200 ? -8.006 11.360 21.863 1.00 89.94 200 GLU A N 1
ATOM 1514 C CA . GLU A 1 200 ? -8.535 10.552 20.755 1.00 89.94 200 GLU A CA 1
ATOM 1515 C C . GLU A 1 200 ? -8.659 9.072 21.153 1.00 89.94 200 GLU A C 1
ATOM 1517 O O . GLU A 1 200 ? -9.600 8.396 20.730 1.00 89.94 200 GLU A O 1
ATOM 1522 N N . GLN A 1 201 ? -7.762 8.579 22.013 1.00 89.00 201 GLN A N 1
ATOM 1523 C CA . GLN A 1 201 ? -7.777 7.205 22.518 1.00 89.00 201 GLN A CA 1
ATOM 1524 C C . GLN A 1 201 ? -8.865 6.942 23.575 1.00 89.00 201 GLN A C 1
ATOM 1526 O O . GLN A 1 201 ? -9.239 5.780 23.778 1.00 89.00 201 GLN A O 1
ATOM 1531 N N . GLN A 1 202 ? -9.389 7.985 24.229 1.00 85.44 202 GLN A N 1
ATOM 1532 C CA . GLN A 1 202 ? -10.398 7.867 25.283 1.00 85.44 202 GLN A CA 1
ATOM 1533 C C . GLN A 1 202 ? -11.780 7.504 24.725 1.00 85.44 202 GLN A C 1
ATOM 1535 O O . GLN A 1 202 ? -12.541 8.346 24.247 1.00 85.44 202 GLN A O 1
ATOM 1540 N N . VAL A 1 203 ? -12.131 6.223 24.841 1.00 80.69 203 VAL A N 1
ATOM 1541 C CA . VAL A 1 203 ? -13.462 5.698 24.486 1.00 80.69 203 VAL A CA 1
ATOM 1542 C C . VAL A 1 203 ? -14.338 5.493 25.725 1.00 80.69 203 VAL A C 1
ATOM 1544 O O . VAL A 1 203 ? -15.547 5.696 25.670 1.00 80.69 203 VAL A O 1
ATOM 1547 N N . GLU A 1 204 ? -13.736 5.118 26.856 1.00 78.44 204 GLU A N 1
ATOM 1548 C CA . GLU A 1 204 ? -14.463 4.697 28.060 1.00 78.44 204 GLU A CA 1
ATOM 1549 C C . GLU A 1 204 ? -14.993 5.857 28.903 1.00 78.44 204 GLU A C 1
ATOM 1551 O O . GLU A 1 204 ? -16.024 5.720 29.544 1.00 78.44 204 GLU A O 1
ATOM 1556 N N . THR A 1 205 ? -14.324 7.004 28.920 1.00 79.50 205 THR A N 1
ATOM 1557 C CA . THR A 1 205 ? -14.694 8.144 29.776 1.00 79.50 205 THR A CA 1
ATOM 1558 C C . THR A 1 205 ? -15.600 9.153 29.073 1.00 79.50 205 THR A C 1
ATOM 1560 O O . THR A 1 205 ? -16.177 10.014 29.734 1.00 79.50 205 THR A O 1
ATOM 1563 N N . ASN A 1 206 ? -15.755 9.050 27.748 1.00 83.44 206 ASN A N 1
ATOM 1564 C CA . ASN A 1 206 ? -16.550 9.966 26.934 1.00 83.44 206 ASN A CA 1
ATOM 1565 C C . ASN A 1 206 ? -17.942 9.365 26.623 1.00 83.44 206 ASN A C 1
ATOM 1567 O O . ASN A 1 206 ? -18.038 8.430 25.822 1.00 83.44 206 ASN A O 1
ATOM 1571 N N . PRO A 1 207 ? -19.042 9.917 27.180 1.00 87.56 207 PRO A N 1
ATOM 1572 C CA . PRO A 1 207 ? -20.391 9.384 26.967 1.00 87.56 207 PRO A CA 1
ATOM 1573 C C . PRO A 1 207 ? -20.863 9.399 25.504 1.00 87.56 207 PRO A C 1
ATOM 1575 O O . PRO A 1 207 ? -21.675 8.561 25.109 1.00 87.56 207 PRO A O 1
ATOM 1578 N N . GLU A 1 208 ? -20.389 10.343 24.686 1.00 86.62 208 GLU A N 1
ATOM 1579 C CA . GLU A 1 208 ? -20.713 10.390 23.255 1.00 86.62 208 GLU A CA 1
ATOM 1580 C C . GLU A 1 208 ? -20.004 9.256 22.504 1.00 86.62 208 GLU A C 1
ATOM 1582 O O . GLU A 1 208 ? -20.640 8.541 21.726 1.00 86.62 208 GLU A O 1
ATOM 1587 N N . ALA A 1 209 ? -18.718 9.041 22.797 1.00 85.50 209 ALA A N 1
ATOM 1588 C CA . ALA A 1 209 ? -17.921 7.972 22.199 1.00 85.50 209 ALA A CA 1
ATOM 1589 C C . ALA A 1 209 ? -18.471 6.582 22.557 1.00 85.50 209 ALA A C 1
ATOM 1591 O O . ALA A 1 209 ? -18.569 5.720 21.686 1.00 85.50 209 ALA A O 1
ATOM 1592 N N . GLN A 1 210 ? -18.920 6.373 23.800 1.00 87.12 210 GLN A N 1
ATOM 1593 C CA . GLN A 1 210 ? -19.578 5.128 24.211 1.00 87.12 210 GLN A CA 1
ATOM 1594 C C . GLN A 1 210 ? -20.860 4.853 23.412 1.00 87.12 210 GLN A C 1
ATOM 1596 O O . GLN A 1 210 ? -21.065 3.742 22.921 1.00 87.12 210 GLN A O 1
ATOM 1601 N N . LYS A 1 211 ? -21.726 5.866 23.250 1.00 89.62 211 LYS A N 1
ATOM 1602 C CA . LYS A 1 211 ? -22.971 5.731 22.475 1.00 89.62 211 LYS A CA 1
ATOM 1603 C C . LYS A 1 211 ? -22.688 5.402 21.010 1.00 89.62 211 LYS A C 1
ATOM 1605 O O . LYS A 1 211 ? -23.349 4.537 20.438 1.00 89.62 211 LYS A O 1
ATOM 1610 N N . GLN A 1 212 ? -21.702 6.067 20.410 1.00 88.88 212 GLN A N 1
ATOM 1611 C CA . GLN A 1 212 ? -21.276 5.803 19.034 1.00 88.88 212 GLN A CA 1
ATOM 1612 C C . GLN A 1 212 ? -20.711 4.387 18.888 1.00 88.88 212 GLN A C 1
ATOM 1614 O O . GLN A 1 212 ? -21.112 3.651 17.985 1.00 88.88 212 GLN A O 1
ATOM 1619 N N . PHE A 1 213 ? -19.859 3.962 19.818 1.00 89.50 213 PHE A N 1
ATOM 1620 C CA . PHE A 1 213 ? -19.295 2.620 19.818 1.00 89.50 213 PHE A CA 1
ATOM 1621 C C . PHE A 1 213 ? -20.377 1.537 19.941 1.00 89.50 213 PHE A C 1
ATOM 1623 O O . PHE A 1 213 ? -20.359 0.558 19.194 1.00 89.50 213 PHE A O 1
ATOM 1630 N N . GLN A 1 214 ? -21.380 1.742 20.801 1.00 89.69 214 GLN A N 1
ATOM 1631 C CA . GLN A 1 214 ? -22.529 0.841 20.913 1.00 89.69 214 GLN A CA 1
ATOM 1632 C C . GLN A 1 214 ? -23.344 0.775 19.613 1.00 89.69 214 GLN A C 1
ATOM 1634 O O . GLN A 1 214 ? -23.773 -0.306 19.206 1.00 89.69 214 GLN A O 1
ATOM 1639 N N . TYR A 1 215 ? -23.539 1.911 18.937 1.00 89.75 215 TYR A N 1
ATOM 1640 C CA . TYR A 1 215 ? -24.213 1.946 17.640 1.00 89.75 215 TYR A CA 1
ATOM 1641 C C . TYR A 1 215 ? -23.460 1.127 16.582 1.00 89.75 215 TYR A C 1
ATOM 1643 O O . TYR A 1 215 ? -24.080 0.363 15.843 1.00 89.75 215 TYR A O 1
ATOM 1651 N N . ILE A 1 216 ? -22.127 1.221 16.544 1.00 88.75 216 ILE A N 1
ATOM 1652 C CA . ILE A 1 216 ? -21.291 0.428 15.630 1.00 88.75 216 ILE A CA 1
ATOM 1653 C C . ILE A 1 216 ? -21.482 -1.067 15.891 1.00 88.75 216 ILE A C 1
ATOM 1655 O O . ILE A 1 216 ? -21.679 -1.826 14.944 1.00 88.75 216 ILE A O 1
ATOM 1659 N N . GLN A 1 217 ? -21.499 -1.493 17.158 1.00 89.19 217 GLN A N 1
ATOM 1660 C CA . GLN A 1 217 ? -21.755 -2.893 17.513 1.00 89.19 217 GLN A CA 1
ATOM 1661 C C . GLN A 1 217 ? -23.093 -3.392 16.963 1.00 89.19 217 GLN A C 1
ATOM 1663 O O . GLN A 1 217 ? -23.147 -4.464 16.363 1.00 89.19 217 GLN A O 1
ATOM 1668 N N . VAL A 1 218 ? -24.154 -2.594 17.097 1.00 90.56 218 VAL A N 1
ATOM 1669 C CA . VAL A 1 218 ? -25.484 -2.939 16.573 1.00 90.56 218 VAL A CA 1
ATOM 1670 C C . VAL A 1 218 ? -25.486 -2.983 15.043 1.00 90.56 218 VAL A C 1
ATOM 1672 O O . VAL A 1 218 ? -26.006 -3.931 14.457 1.00 90.56 218 VAL A O 1
ATOM 1675 N N . ALA A 1 219 ? -24.882 -1.996 14.378 1.00 88.44 219 ALA A N 1
ATOM 1676 C CA . ALA A 1 219 ? -24.817 -1.942 12.918 1.00 88.44 219 ALA A CA 1
ATOM 1677 C C . ALA A 1 219 ? -24.057 -3.140 12.321 1.00 88.44 219 ALA A C 1
ATOM 1679 O O . ALA A 1 219 ? -24.460 -3.684 11.290 1.00 88.44 219 ALA A O 1
ATOM 1680 N N . VAL A 1 220 ? -22.982 -3.574 12.983 1.00 88.81 220 VAL A N 1
ATOM 1681 C CA . VAL A 1 220 ? -22.191 -4.743 12.579 1.00 88.81 220 VAL A CA 1
ATOM 1682 C C . VAL A 1 220 ? -22.942 -6.045 12.855 1.00 88.81 220 VAL A C 1
ATOM 1684 O O . VAL A 1 220 ? -22.997 -6.903 11.973 1.00 88.81 220 VAL A O 1
ATOM 1687 N N . ALA A 1 221 ? -23.579 -6.178 14.025 1.00 88.81 221 ALA A N 1
ATOM 1688 C CA . ALA A 1 221 ? -24.397 -7.344 14.372 1.00 88.81 221 ALA A CA 1
ATOM 1689 C C . ALA A 1 221 ? -25.562 -7.545 13.388 1.00 88.81 221 ALA A C 1
ATOM 1691 O O . ALA A 1 221 ? -25.834 -8.666 12.961 1.00 88.81 221 ALA A O 1
ATOM 1692 N N . ASN A 1 222 ? -26.182 -6.448 12.948 1.00 89.62 222 ASN A N 1
ATOM 1693 C CA . ASN A 1 222 ? -27.272 -6.460 11.973 1.00 89.62 222 ASN A CA 1
ATOM 1694 C C . ASN A 1 222 ? -26.799 -6.553 10.512 1.00 89.62 222 ASN A C 1
ATOM 1696 O O . ASN A 1 222 ? -27.622 -6.490 9.602 1.00 89.62 222 ASN A O 1
ATOM 1700 N N . LYS A 1 223 ? -25.487 -6.700 10.263 1.00 84.56 223 LYS A N 1
ATOM 1701 C CA . LYS A 1 223 ? -24.880 -6.762 8.920 1.00 84.56 223 LYS A CA 1
ATOM 1702 C C . LYS A 1 223 ? -25.236 -5.568 8.021 1.00 84.56 223 LYS A C 1
ATOM 1704 O O . LYS A 1 223 ? -25.158 -5.674 6.798 1.00 84.56 223 LYS A O 1
ATOM 1709 N N . SER A 1 224 ? -25.553 -4.410 8.602 1.00 85.38 224 SER A N 1
ATOM 1710 C CA . SER A 1 224 ? -25.975 -3.209 7.863 1.00 85.38 224 SER A CA 1
ATOM 1711 C C . SER A 1 224 ? -24.895 -2.667 6.919 1.00 85.38 224 SER A C 1
ATOM 1713 O O . SER A 1 224 ? -25.193 -1.930 5.984 1.00 85.38 224 SER A O 1
ATOM 1715 N N . LEU A 1 225 ? -23.631 -3.037 7.147 1.00 84.56 225 LEU A N 1
ATOM 1716 C CA . LEU A 1 225 ? -22.492 -2.653 6.313 1.00 84.56 225 LEU A CA 1
ATOM 1717 C C . LEU A 1 225 ? -22.245 -3.617 5.139 1.00 84.56 225 LEU A C 1
ATOM 1719 O O . LEU A 1 225 ? -21.401 -3.330 4.296 1.00 84.56 225 LEU A O 1
ATOM 1723 N N . GLY A 1 226 ? -22.982 -4.727 5.039 1.00 86.62 226 GLY A N 1
ATOM 1724 C CA . GLY A 1 226 ? -22.816 -5.729 3.978 1.00 86.62 226 GLY A CA 1
ATOM 1725 C C . GLY A 1 226 ? -21.671 -6.722 4.212 1.00 86.62 226 GLY A C 1
ATOM 1726 O O . GLY A 1 226 ? -21.460 -7.610 3.394 1.00 86.62 226 GLY A O 1
ATOM 1727 N N . PHE A 1 227 ? -20.950 -6.600 5.327 1.00 88.00 227 PHE A N 1
ATOM 1728 C CA . PHE A 1 227 ? -19.928 -7.543 5.777 1.00 88.00 227 PHE A CA 1
ATOM 1729 C C . PHE A 1 227 ? -19.838 -7.558 7.305 1.00 88.00 227 PHE A C 1
ATOM 1731 O O . PHE A 1 227 ? -20.342 -6.655 7.977 1.00 88.00 227 PHE A O 1
ATOM 1738 N N . SER A 1 228 ? -19.216 -8.601 7.851 1.00 86.94 228 SER A N 1
ATOM 1739 C CA . SER A 1 228 ? -19.037 -8.794 9.291 1.00 86.94 228 SER A CA 1
ATOM 1740 C C . SER A 1 228 ? -17.567 -8.645 9.669 1.00 86.94 228 SER A C 1
ATOM 1742 O O . SER A 1 228 ? -16.689 -9.090 8.936 1.00 86.94 228 SER A O 1
ATOM 1744 N N . PHE A 1 229 ? -17.304 -8.035 10.821 1.00 87.94 229 PHE A N 1
ATOM 1745 C CA . PHE A 1 229 ? -15.971 -7.911 11.408 1.00 87.94 229 PHE A CA 1
ATOM 1746 C C . PHE A 1 229 ? -16.079 -7.833 12.933 1.00 87.94 229 PHE A C 1
ATOM 1748 O O . PHE A 1 229 ? -17.155 -7.580 13.476 1.00 87.94 229 PHE A O 1
ATOM 1755 N N . GLN A 1 230 ? -14.969 -8.057 13.636 1.00 88.69 230 GLN A N 1
ATOM 1756 C CA . GLN A 1 230 ? -14.920 -7.874 15.085 1.00 88.69 230 GLN A CA 1
ATOM 1757 C C . GLN A 1 230 ? -14.801 -6.387 15.415 1.00 88.69 230 GLN A C 1
ATOM 1759 O O . GLN A 1 230 ? -13.876 -5.711 14.965 1.00 88.69 230 GLN A O 1
ATOM 1764 N N . VAL A 1 231 ? -15.742 -5.872 16.204 1.00 90.12 231 VAL A N 1
ATOM 1765 C CA . VAL A 1 231 ? -15.708 -4.475 16.641 1.00 90.12 231 VAL A CA 1
ATOM 1766 C C . VAL A 1 231 ? -14.586 -4.292 17.660 1.00 90.12 231 VAL A C 1
ATOM 1768 O O . VAL A 1 231 ? -14.536 -4.990 18.668 1.00 90.12 231 VAL A O 1
ATOM 1771 N N . HIS A 1 232 ? -13.699 -3.334 17.396 1.00 91.12 232 HIS A N 1
ATOM 1772 C CA . HIS A 1 232 ? -12.537 -3.034 18.229 1.00 91.12 232 HIS A CA 1
ATOM 1773 C C . HIS A 1 232 ? -12.553 -1.553 18.654 1.00 91.12 232 HIS A C 1
ATOM 1775 O O . HIS A 1 232 ? -12.895 -0.710 17.817 1.00 91.12 232 HIS A O 1
ATOM 1781 N N . PRO A 1 233 ? -12.154 -1.190 19.895 1.00 88.50 233 PRO A N 1
ATOM 1782 C CA . PRO A 1 233 ? -12.167 0.200 20.379 1.00 88.50 233 PRO A CA 1
ATOM 1783 C C . PRO A 1 233 ? -11.448 1.194 19.462 1.00 88.50 233 PRO A C 1
ATOM 1785 O O . PRO A 1 233 ? -11.880 2.333 19.320 1.00 88.50 233 PRO A O 1
ATOM 1788 N N . MET A 1 234 ? -10.404 0.730 18.770 1.00 89.38 234 MET A N 1
ATOM 1789 C CA . MET A 1 234 ? -9.657 1.498 17.766 1.00 89.38 234 MET A CA 1
ATOM 1790 C C . MET A 1 234 ? -10.560 2.166 16.718 1.00 89.38 234 MET A C 1
ATOM 1792 O O . MET A 1 234 ? -10.271 3.279 16.299 1.00 89.38 234 MET A O 1
ATOM 1796 N N . ILE A 1 235 ? -11.687 1.554 16.343 1.00 91.25 235 ILE A N 1
ATOM 1797 C CA . ILE A 1 235 ? -12.639 2.160 15.401 1.00 91.25 235 ILE A CA 1
ATOM 1798 C C . ILE A 1 235 ? -13.139 3.505 15.940 1.00 91.25 235 ILE A C 1
ATOM 1800 O O . ILE A 1 235 ? -13.127 4.503 15.224 1.00 91.25 235 ILE A O 1
ATOM 1804 N N . GLN A 1 236 ? -13.528 3.549 17.215 1.00 92.25 236 GLN A N 1
ATOM 1805 C CA . GLN A 1 236 ? -13.990 4.781 17.847 1.00 92.25 236 GLN A CA 1
ATOM 1806 C C . GLN A 1 236 ? -12.858 5.805 17.994 1.00 92.25 236 GLN A C 1
ATOM 1808 O O . GLN A 1 236 ? -13.090 6.998 17.823 1.00 92.25 236 GLN A O 1
ATOM 1813 N N . GLN A 1 237 ? -11.628 5.353 18.240 1.00 91.19 237 GLN A N 1
ATOM 1814 C CA . GLN A 1 237 ? -10.470 6.246 18.336 1.00 91.19 237 GLN A CA 1
ATOM 1815 C C . GLN A 1 237 ? -10.178 6.946 16.996 1.00 91.19 237 GLN A C 1
ATOM 1817 O O . GLN A 1 237 ? -9.963 8.157 16.956 1.00 91.19 237 GLN A O 1
ATOM 1822 N N . TYR A 1 238 ? -10.271 6.225 15.873 1.00 91.81 238 TYR A N 1
ATOM 1823 C CA . TYR A 1 238 ? -10.162 6.831 14.541 1.00 91.81 238 TYR A CA 1
ATOM 1824 C C . TYR A 1 238 ? -11.361 7.722 14.193 1.00 91.81 238 TYR A C 1
ATOM 1826 O O . TYR A 1 238 ? -11.189 8.743 13.528 1.00 91.81 238 TYR A O 1
ATOM 1834 N N . ILE A 1 239 ? -12.569 7.401 14.672 1.00 91.69 239 ILE A N 1
ATOM 1835 C CA . ILE A 1 239 ? -13.722 8.310 14.558 1.00 91.69 239 ILE A CA 1
ATOM 1836 C C . ILE A 1 239 ? -13.437 9.626 15.290 1.00 91.69 239 ILE A C 1
ATOM 1838 O O . ILE A 1 239 ? -13.696 10.691 14.730 1.00 91.69 239 ILE A O 1
ATOM 1842 N N . ASN A 1 240 ? -12.860 9.581 16.494 1.00 91.56 240 ASN A N 1
ATOM 1843 C CA . ASN A 1 240 ? -12.473 10.783 17.235 1.00 91.56 240 ASN A CA 1
ATOM 1844 C C . ASN A 1 240 ? -11.460 11.623 16.436 1.00 91.56 240 ASN A C 1
ATOM 1846 O O . ASN A 1 240 ? -11.661 12.827 16.264 1.00 91.56 240 ASN A O 1
ATOM 1850 N N . TYR A 1 241 ? -10.435 10.983 15.862 1.00 91.50 241 TYR A N 1
ATOM 1851 C CA . TYR A 1 241 ? -9.457 11.643 14.991 1.00 91.50 241 TYR A CA 1
ATOM 1852 C C . TYR A 1 241 ? -10.113 12.341 13.786 1.00 91.50 241 TYR A C 1
ATOM 1854 O O . TYR A 1 241 ? -9.890 13.536 13.568 1.00 91.50 241 TYR A O 1
ATOM 1862 N N . TYR A 1 242 ? -10.969 11.642 13.031 1.00 91.62 242 TYR A N 1
ATOM 1863 C CA . TYR A 1 242 ? -11.636 12.205 11.849 1.00 91.62 242 TYR A CA 1
ATOM 1864 C C . TYR A 1 242 ? -12.729 13.231 12.179 1.00 91.62 242 TYR A C 1
ATOM 1866 O O . TYR A 1 242 ? -13.115 14.003 11.306 1.00 91.62 242 TYR A O 1
ATOM 1874 N N . ARG A 1 243 ? -13.224 13.287 13.421 1.00 89.88 243 ARG A N 1
ATOM 1875 C CA . ARG A 1 243 ? -14.099 14.376 13.895 1.00 89.88 243 ARG A CA 1
ATOM 1876 C C . ARG A 1 243 ? -13.313 15.628 14.293 1.00 89.88 243 ARG A C 1
ATOM 1878 O O . ARG A 1 243 ? -13.868 16.724 14.237 1.00 89.88 243 ARG A O 1
ATOM 1885 N N . GLY A 1 244 ? -12.051 15.460 14.688 1.00 89.75 244 GLY A N 1
ATOM 1886 C CA . GLY A 1 244 ? -11.128 16.526 15.065 1.00 89.75 244 GLY A CA 1
ATOM 1887 C C . GLY A 1 244 ? -10.154 16.881 13.941 1.00 89.75 244 GLY A C 1
ATOM 1888 O O . GLY A 1 244 ? -10.543 17.390 12.892 1.00 89.75 244 GLY A O 1
ATOM 1889 N N . ARG A 1 245 ? -8.861 16.629 14.166 1.00 90.75 245 ARG A N 1
ATOM 1890 C CA . ARG A 1 245 ? -7.773 17.075 13.276 1.00 90.75 245 ARG A CA 1
ATOM 1891 C C . ARG A 1 245 ? -7.780 16.390 11.904 1.00 90.75 245 ARG A C 1
ATOM 1893 O O . ARG A 1 245 ? -7.336 16.990 10.934 1.00 90.75 245 ARG A O 1
ATOM 1900 N N . GLY A 1 246 ? -8.315 15.173 11.800 1.00 89.44 246 GLY A N 1
ATOM 1901 C CA . GLY A 1 246 ? -8.463 14.448 10.533 1.00 89.44 246 GLY A CA 1
ATOM 1902 C C . GLY A 1 246 ? -9.652 14.904 9.677 1.00 89.44 246 GLY A C 1
ATOM 1903 O O . GLY A 1 246 ? -9.813 14.434 8.549 1.00 89.44 246 GLY A O 1
ATOM 1904 N N . ARG A 1 247 ? -10.498 15.810 10.186 1.00 90.88 247 ARG A N 1
ATOM 1905 C CA . ARG A 1 247 ? -11.769 16.192 9.555 1.00 90.88 247 ARG A CA 1
ATOM 1906 C C . ARG A 1 247 ? -11.616 16.753 8.147 1.00 90.88 247 ARG A C 1
ATOM 1908 O O . ARG A 1 247 ? -12.358 16.345 7.260 1.00 90.88 247 ARG A O 1
ATOM 1915 N N . GLY A 1 248 ? -10.639 17.632 7.923 1.00 89.12 248 GLY A N 1
ATOM 1916 C CA . GLY A 1 248 ? -10.412 18.219 6.599 1.00 89.12 248 GLY A CA 1
ATOM 1917 C C . GLY A 1 248 ? -10.098 17.160 5.536 1.00 89.12 248 GLY A C 1
ATOM 1918 O O . GLY A 1 248 ? -10.670 17.182 4.450 1.00 89.12 248 GLY A O 1
ATOM 1919 N N . SER A 1 249 ? -9.256 16.176 5.873 1.00 85.69 249 SER A N 1
ATOM 1920 C CA . SER A 1 249 ? -8.923 15.059 4.975 1.00 85.69 249 SER A CA 1
ATOM 1921 C C . SER A 1 249 ? -10.144 14.176 4.679 1.00 85.69 249 SER A C 1
ATOM 1923 O O . SER A 1 249 ? -10.393 13.804 3.527 1.00 85.69 249 SER A O 1
ATOM 1925 N N . MET A 1 250 ? -10.967 13.906 5.701 1.00 89.94 250 MET A N 1
ATOM 1926 C CA . MET A 1 250 ? -12.228 13.178 5.537 1.00 89.94 250 MET A CA 1
ATOM 1927 C C . MET A 1 250 ? -13.188 13.911 4.591 1.00 89.94 250 MET A C 1
ATOM 1929 O O . MET A 1 250 ? -13.684 13.312 3.642 1.00 89.94 250 MET A O 1
ATOM 1933 N N . GLU A 1 251 ? -13.420 15.208 4.801 1.00 91.12 251 GLU A N 1
ATOM 1934 C CA . GLU A 1 251 ? -14.331 16.015 3.977 1.00 91.12 251 GLU A CA 1
ATOM 1935 C C . GLU A 1 251 ? -13.868 16.100 2.514 1.00 91.12 251 GLU A C 1
ATOM 1937 O O . GLU A 1 251 ? -14.673 15.916 1.597 1.00 91.12 251 GLU A O 1
ATOM 1942 N N . VAL A 1 252 ? -12.566 16.298 2.281 1.00 89.50 252 VAL A N 1
ATOM 1943 C CA . VAL A 1 252 ? -11.989 16.322 0.927 1.00 89.50 252 VAL A CA 1
ATOM 1944 C C . VAL A 1 252 ? -12.187 14.985 0.216 1.00 89.50 252 VAL A C 1
ATOM 1946 O O . VAL A 1 252 ? -12.604 14.959 -0.946 1.00 89.50 252 VAL A O 1
ATOM 1949 N N . GLY A 1 253 ? -11.908 13.869 0.891 1.00 89.75 253 GLY A N 1
ATOM 1950 C CA . GLY A 1 253 ? -12.105 12.556 0.285 1.00 89.75 253 GLY A CA 1
ATOM 1951 C C . GLY A 1 253 ? -13.580 12.225 0.059 1.00 89.75 253 GLY A C 1
ATOM 1952 O O . GLY A 1 253 ? -13.913 11.702 -1.003 1.00 89.75 253 GLY A O 1
ATOM 1953 N N . LEU A 1 254 ? -14.482 12.619 0.967 1.00 92.62 254 LEU A N 1
ATOM 1954 C CA . LEU A 1 254 ? -15.930 12.488 0.772 1.00 92.62 254 LEU A CA 1
ATOM 1955 C C . LEU A 1 254 ? -16.393 13.240 -0.479 1.00 92.62 254 LEU A C 1
ATOM 1957 O O . LEU A 1 254 ? -17.116 12.668 -1.296 1.00 92.62 254 LEU A O 1
ATOM 1961 N N . TYR A 1 255 ? -15.933 14.477 -0.673 1.00 91.56 255 TYR A N 1
ATOM 1962 C CA . TYR A 1 255 ? -16.235 15.261 -1.870 1.00 91.56 255 TYR A CA 1
ATOM 1963 C C . TYR A 1 255 ? -15.743 14.566 -3.152 1.00 91.56 255 TYR A C 1
ATOM 1965 O O . TYR A 1 255 ? -16.521 14.355 -4.084 1.00 91.56 255 TYR A O 1
ATOM 1973 N N . ARG A 1 256 ? -14.476 14.127 -3.183 1.00 90.81 256 ARG A N 1
ATOM 1974 C CA . ARG A 1 256 ? -13.883 13.424 -4.339 1.00 90.81 256 ARG A CA 1
ATOM 1975 C C . ARG A 1 256 ? -14.544 12.074 -4.620 1.00 90.81 256 ARG A C 1
ATOM 1977 O O . ARG A 1 256 ? -14.710 11.699 -5.781 1.00 90.81 256 ARG A O 1
ATOM 1984 N N . SER A 1 257 ? -14.977 11.367 -3.574 1.00 94.06 257 SER A N 1
ATOM 1985 C CA . SER A 1 257 ? -15.621 10.054 -3.686 1.00 94.06 257 SER A CA 1
ATOM 1986 C C . SER A 1 257 ? -16.851 10.080 -4.592 1.00 94.06 257 SER A C 1
ATOM 1988 O O . SER A 1 257 ? -17.129 9.087 -5.263 1.00 94.06 257 SER A O 1
ATOM 1990 N N . GLY A 1 258 ? -17.548 11.220 -4.689 1.00 89.88 258 GLY A N 1
ATOM 1991 C CA . GLY A 1 258 ? -18.722 11.379 -5.547 1.00 89.88 258 GLY A CA 1
ATOM 1992 C C . GLY A 1 258 ? -18.467 11.019 -7.016 1.00 89.88 258 GLY A C 1
ATOM 1993 O O . GLY A 1 258 ? -19.370 10.508 -7.677 1.00 89.88 258 GLY A O 1
ATOM 1994 N N . MET A 1 259 ? -17.236 11.202 -7.511 1.00 88.25 259 MET A N 1
ATOM 1995 C CA . MET A 1 259 ? -16.861 10.881 -8.894 1.00 88.25 259 MET A CA 1
ATOM 1996 C C . MET A 1 259 ? -16.665 9.375 -9.129 1.00 88.25 259 MET A C 1
ATOM 1998 O O . MET A 1 259 ? -16.920 8.884 -10.227 1.00 88.25 259 MET A O 1
ATOM 2002 N N . PHE A 1 260 ? -16.242 8.626 -8.106 1.00 94.12 260 PHE A N 1
ATOM 2003 C CA . PHE A 1 260 ? -15.749 7.251 -8.263 1.00 94.12 260 PHE A CA 1
ATOM 2004 C C . PHE A 1 260 ? -16.607 6.201 -7.553 1.00 94.12 260 PHE A C 1
ATOM 2006 O O . PHE A 1 260 ? -16.649 5.051 -7.987 1.00 94.12 260 PHE A O 1
ATOM 2013 N N . MET A 1 261 ? -17.338 6.575 -6.499 1.00 95.94 261 MET A N 1
ATOM 2014 C CA . MET A 1 261 ? -18.045 5.646 -5.610 1.00 95.94 261 MET A CA 1
ATOM 2015 C C . MET A 1 261 ? -19.039 4.751 -6.356 1.00 95.94 261 MET A C 1
ATOM 2017 O O . MET A 1 261 ? -19.133 3.559 -6.073 1.00 95.94 261 MET A O 1
ATOM 2021 N N . ARG A 1 262 ? -19.768 5.294 -7.342 1.00 95.62 262 ARG A N 1
ATOM 2022 C CA . ARG A 1 262 ? -20.712 4.505 -8.152 1.00 95.62 262 ARG A CA 1
ATOM 2023 C C . ARG A 1 262 ? -19.994 3.416 -8.952 1.00 95.62 262 ARG A C 1
ATOM 2025 O O . ARG A 1 262 ? -20.453 2.277 -8.974 1.00 95.62 262 ARG A O 1
ATOM 2032 N N . MET A 1 263 ? -18.886 3.774 -9.601 1.00 97.44 263 MET A N 1
ATOM 2033 C CA . MET A 1 263 ? -18.062 2.837 -10.364 1.00 97.44 263 MET A CA 1
ATOM 2034 C C . MET A 1 263 ? -17.463 1.783 -9.433 1.00 97.44 263 MET A C 1
ATOM 2036 O O . MET A 1 263 ? -17.601 0.594 -9.709 1.00 97.44 263 MET A O 1
ATOM 2040 N N . ALA A 1 264 ? -16.919 2.207 -8.290 1.00 97.88 264 ALA A N 1
ATOM 2041 C CA . ALA A 1 264 ? -16.329 1.295 -7.329 1.00 97.88 264 ALA A CA 1
ATOM 2042 C C . ALA A 1 264 ? -17.347 0.288 -6.801 1.00 97.88 264 ALA A C 1
ATOM 2044 O O . ALA A 1 264 ? -17.145 -0.909 -6.952 1.00 97.88 264 ALA A O 1
ATOM 2045 N N . ARG A 1 265 ? -18.498 0.731 -6.292 1.00 97.75 265 ARG A N 1
ATOM 2046 C CA . ARG A 1 265 ? -19.538 -0.186 -5.801 1.00 97.75 265 ARG A CA 1
ATOM 2047 C C . ARG A 1 265 ? -20.012 -1.178 -6.860 1.00 97.75 265 ARG A C 1
ATOM 2049 O O . ARG A 1 265 ? -20.158 -2.358 -6.550 1.00 97.75 265 ARG A O 1
ATOM 2056 N N . ARG A 1 266 ? -20.191 -0.729 -8.110 1.00 98.12 266 ARG A N 1
ATOM 2057 C CA . ARG A 1 266 ? -20.526 -1.615 -9.235 1.00 98.12 266 ARG A CA 1
ATOM 2058 C C . ARG A 1 266 ? -19.472 -2.714 -9.405 1.00 98.12 266 ARG A C 1
ATOM 2060 O O . ARG A 1 266 ? -19.835 -3.883 -9.405 1.00 98.12 266 ARG A O 1
ATOM 2067 N N . ILE A 1 267 ? -18.194 -2.353 -9.514 1.00 98.44 267 ILE A N 1
ATOM 2068 C CA . ILE A 1 267 ? -17.107 -3.320 -9.738 1.00 98.44 267 ILE A CA 1
ATOM 2069 C C . ILE A 1 267 ? -16.918 -4.241 -8.530 1.00 98.44 267 ILE A C 1
ATOM 2071 O O . ILE A 1 267 ? -16.793 -5.449 -8.698 1.00 98.44 267 ILE A O 1
ATOM 2075 N N . PHE A 1 268 ? -16.951 -3.701 -7.309 1.00 97.75 268 PHE A N 1
ATOM 2076 C CA . PHE A 1 268 ? -16.889 -4.505 -6.088 1.00 97.75 268 PHE A CA 1
ATOM 2077 C C . PHE A 1 268 ? -18.005 -5.558 -6.084 1.00 97.75 268 PHE A C 1
ATOM 2079 O O . PHE A 1 268 ? -17.727 -6.738 -5.884 1.00 97.75 268 PHE A O 1
ATOM 2086 N N . LYS A 1 269 ? -19.239 -5.169 -6.426 1.00 97.06 269 LYS A N 1
ATOM 2087 C CA . LYS A 1 269 ? -20.364 -6.098 -6.572 1.00 97.06 269 LYS A CA 1
ATOM 2088 C C . LYS A 1 269 ? -20.138 -7.145 -7.669 1.00 97.06 269 LYS A C 1
ATOM 2090 O O . LYS A 1 269 ? -20.408 -8.317 -7.423 1.00 97.06 269 LYS A O 1
ATOM 2095 N N . GLU A 1 270 ? -19.646 -6.750 -8.846 1.00 97.94 270 GLU A N 1
ATOM 2096 C CA . GLU A 1 270 ? -19.311 -7.667 -9.954 1.00 97.94 270 GLU A CA 1
ATOM 2097 C C . GLU A 1 270 ? -18.282 -8.731 -9.533 1.00 97.94 270 GLU A C 1
ATOM 2099 O O . GLU A 1 270 ? -18.426 -9.903 -9.871 1.00 97.94 270 GLU A O 1
ATOM 2104 N N . GLU A 1 271 ? -17.275 -8.344 -8.749 1.00 97.06 271 GLU A N 1
ATOM 2105 C CA . GLU A 1 271 ? -16.221 -9.242 -8.255 1.00 97.06 271 GLU A CA 1
ATOM 2106 C C . GLU A 1 271 ? -16.650 -10.052 -7.007 1.00 97.06 271 GLU A C 1
ATOM 2108 O O . GLU A 1 271 ? -15.904 -10.907 -6.507 1.00 97.06 271 GLU A O 1
ATOM 2113 N N . GLY A 1 272 ? -17.874 -9.835 -6.510 1.00 95.06 272 GLY A N 1
ATOM 2114 C CA . GLY A 1 272 ? -18.433 -10.509 -5.336 1.00 95.06 272 GLY A CA 1
ATOM 2115 C C . GLY A 1 272 ? -17.892 -9.986 -4.002 1.00 95.06 272 GLY A C 1
ATOM 2116 O O . GLY A 1 272 ? -17.842 -10.733 -3.027 1.00 95.06 272 GLY A O 1
ATOM 2117 N N . VAL A 1 273 ? -17.465 -8.725 -3.959 1.00 95.94 273 VAL A N 1
ATOM 2118 C CA . VAL A 1 273 ? -16.991 -8.029 -2.759 1.00 95.94 273 VAL A CA 1
ATOM 2119 C C . VAL A 1 273 ? -18.075 -7.055 -2.264 1.00 95.94 273 VAL A C 1
ATOM 2121 O O . VAL A 1 273 ? -18.698 -6.367 -3.075 1.00 95.94 273 VAL A O 1
ATOM 2124 N N . PRO A 1 274 ? -18.327 -6.956 -0.946 1.00 95.56 274 PRO A N 1
ATOM 2125 C CA . PRO A 1 274 ? -19.341 -6.052 -0.407 1.00 95.56 274 PRO A CA 1
ATOM 2126 C C . PRO A 1 274 ? -19.111 -4.586 -0.802 1.00 95.56 274 PRO A C 1
ATOM 2128 O O . PRO A 1 274 ? -18.024 -4.042 -0.619 1.00 95.56 274 PRO A O 1
ATOM 2131 N N . GLU A 1 275 ? -20.158 -3.921 -1.297 1.00 95.75 275 GLU A N 1
ATOM 2132 C CA . GLU A 1 275 ? -20.078 -2.578 -1.896 1.00 95.75 275 GLU A CA 1
ATOM 2133 C C . GLU A 1 275 ? -19.480 -1.517 -0.957 1.00 95.75 275 GLU A C 1
ATOM 2135 O O . GLU A 1 275 ? -18.743 -0.636 -1.395 1.00 95.75 275 GLU A O 1
ATOM 2140 N N . ASN A 1 276 ? -19.760 -1.598 0.347 1.00 94.31 276 ASN A N 1
ATOM 2141 C CA . ASN A 1 276 ? -19.248 -0.629 1.320 1.00 94.31 276 ASN A CA 1
ATOM 2142 C C . ASN A 1 276 ? -17.742 -0.760 1.580 1.00 94.31 276 ASN A C 1
ATOM 2144 O O . ASN A 1 276 ? -17.156 0.175 2.120 1.00 94.31 276 ASN A O 1
ATOM 2148 N N . VAL A 1 277 ? -17.101 -1.857 1.160 1.00 95.19 277 VAL A N 1
ATOM 2149 C CA . VAL A 1 277 ? -15.635 -1.980 1.207 1.00 95.19 277 VAL A CA 1
ATOM 2150 C C . VAL A 1 277 ? -14.969 -0.980 0.259 1.00 95.19 277 VAL A C 1
ATOM 2152 O O . VAL A 1 277 ? -13.832 -0.586 0.497 1.00 95.19 277 VAL A O 1
ATOM 2155 N N . ALA A 1 278 ? -15.690 -0.462 -0.743 1.00 96.06 278 ALA A N 1
ATOM 2156 C CA . ALA A 1 278 ? -15.191 0.594 -1.620 1.00 96.06 278 ALA A CA 1
ATOM 2157 C C . ALA A 1 278 ? -14.717 1.843 -0.854 1.00 96.06 278 ALA A C 1
ATOM 2159 O O . ALA A 1 278 ? -13.838 2.548 -1.341 1.00 96.06 278 ALA A O 1
ATOM 2160 N N . TRP A 1 279 ? -15.228 2.099 0.360 1.00 95.06 279 TRP A N 1
ATOM 2161 C CA . TRP A 1 279 ? -14.731 3.177 1.222 1.00 95.06 279 TRP A CA 1
ATOM 2162 C C . TRP A 1 279 ? -13.251 3.051 1.596 1.00 95.06 279 TRP A C 1
ATOM 2164 O O . TRP A 1 279 ? -12.673 4.043 2.027 1.00 95.06 279 TRP A O 1
ATOM 2174 N N . LEU A 1 280 ? -12.608 1.905 1.353 1.00 94.44 280 LEU A N 1
ATOM 2175 C CA . LEU A 1 280 ? -11.156 1.759 1.426 1.00 94.44 280 LEU A CA 1
ATOM 2176 C C . LEU A 1 280 ? -10.422 2.850 0.622 1.00 94.44 280 LEU A C 1
ATOM 2178 O O . LEU A 1 280 ? -9.435 3.392 1.108 1.00 94.44 280 LEU A O 1
ATOM 2182 N N . GLY A 1 281 ? -10.957 3.282 -0.529 1.00 94.75 281 GLY A N 1
ATOM 2183 C CA . GLY A 1 281 ? -10.368 4.365 -1.333 1.00 94.75 281 GLY A CA 1
ATOM 2184 C C . GLY A 1 281 ? -10.235 5.708 -0.594 1.00 94.75 281 GLY A C 1
ATOM 2185 O O . GLY A 1 281 ? -9.384 6.528 -0.943 1.00 94.75 281 GLY A O 1
ATOM 2186 N N . GLN A 1 282 ? -11.025 5.925 0.466 1.00 93.06 282 GLN A N 1
ATOM 2187 C CA . GLN A 1 282 ? -10.885 7.081 1.356 1.00 93.06 282 GLN A CA 1
ATOM 2188 C C . GLN A 1 282 ? -9.561 7.040 2.125 1.00 93.06 282 GLN A C 1
ATOM 2190 O O . GLN A 1 282 ? -8.908 8.070 2.266 1.00 93.06 282 GLN A O 1
ATOM 2195 N N . VAL A 1 283 ? -9.194 5.864 2.631 1.00 90.62 283 VAL A N 1
ATOM 2196 C CA . VAL A 1 283 ? -7.992 5.654 3.445 1.00 90.62 283 VAL A CA 1
ATOM 2197 C C . VAL A 1 283 ? -6.754 5.573 2.557 1.00 90.62 283 VAL A C 1
ATOM 2199 O O . VAL A 1 283 ? -5.725 6.138 2.908 1.00 90.62 283 VAL A O 1
ATOM 2202 N N . GLU A 1 284 ? -6.870 4.936 1.390 1.00 91.31 284 GLU A N 1
ATOM 2203 C CA . GLU A 1 284 ? -5.741 4.767 0.471 1.00 91.31 284 GLU A CA 1
ATOM 2204 C C . GLU A 1 284 ? -5.303 6.102 -0.143 1.00 91.31 284 GLU A C 1
ATOM 2206 O O . GLU A 1 284 ? -4.136 6.471 -0.082 1.00 91.31 284 GLU A O 1
ATOM 2211 N N . SER A 1 285 ? -6.227 6.868 -0.727 1.00 92.44 285 SER A N 1
ATOM 2212 C CA . SER A 1 285 ? -5.858 8.063 -1.503 1.00 92.44 285 SER A CA 1
ATOM 2213 C C . SER A 1 285 ? -6.722 9.289 -1.224 1.00 92.44 285 SER A C 1
ATOM 2215 O O . SER A 1 285 ? -6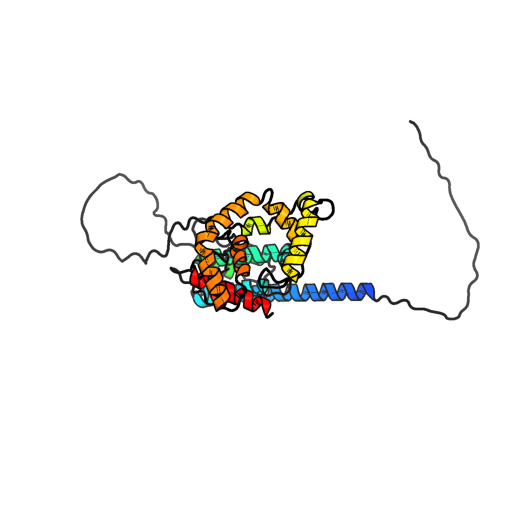.544 10.318 -1.877 1.00 92.44 285 SER A O 1
ATOM 2217 N N . ALA A 1 286 ? -7.692 9.203 -0.305 1.00 92.88 286 ALA A N 1
ATOM 2218 C CA . ALA A 1 286 ? -8.811 10.147 -0.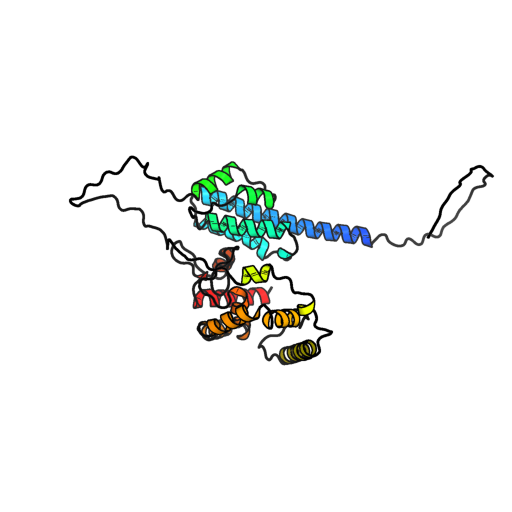237 1.00 92.88 286 ALA A CA 1
ATOM 2219 C C . ALA A 1 286 ? -9.439 10.375 -1.628 1.00 92.88 286 ALA A C 1
ATOM 2221 O O . ALA A 1 286 ? -9.713 11.511 -2.027 1.00 92.88 286 ALA A O 1
ATOM 2222 N N . TRP A 1 287 ? -9.620 9.279 -2.377 1.00 93.00 287 TRP A N 1
ATOM 2223 C CA . TRP A 1 287 ? -10.181 9.262 -3.731 1.00 93.00 287 TRP A CA 1
ATOM 2224 C C . TRP A 1 287 ? -9.446 10.157 -4.734 1.00 93.00 287 TRP A C 1
ATOM 2226 O O . TRP A 1 287 ? -10.064 10.847 -5.547 1.00 93.00 287 TRP A O 1
ATOM 2236 N N . LYS A 1 288 ? -8.116 10.167 -4.676 1.00 89.94 288 LYS A N 1
ATOM 2237 C CA . LYS A 1 288 ? -7.275 11.005 -5.529 1.00 89.94 288 LYS A CA 1
ATOM 2238 C C . LYS A 1 288 ? -6.570 10.176 -6.612 1.00 89.94 288 LYS A C 1
ATOM 2240 O O . LYS A 1 288 ? -5.684 9.390 -6.287 1.00 89.94 288 LYS A O 1
ATOM 2245 N N . PRO A 1 289 ? -6.909 10.376 -7.898 1.00 84.38 289 PRO A N 1
ATOM 2246 C CA . PRO A 1 289 ? -6.320 9.645 -9.022 1.00 84.38 289 PRO A CA 1
ATOM 2247 C C . PRO A 1 289 ? -4.802 9.708 -9.135 1.00 84.38 289 PRO A C 1
ATOM 2249 O O . PRO A 1 289 ? -4.180 8.721 -9.492 1.00 84.38 289 PRO A O 1
ATOM 2252 N N . SER A 1 290 ? -4.214 10.869 -8.855 1.00 81.69 290 SER A N 1
ATOM 2253 C CA . SER A 1 290 ? -2.782 11.130 -9.020 1.00 81.69 290 SER A CA 1
ATOM 2254 C C . SER A 1 290 ? -1.974 10.902 -7.740 1.00 81.69 290 SER A C 1
ATOM 2256 O O . SER A 1 290 ? -0.810 11.294 -7.685 1.00 81.69 290 SER A O 1
ATOM 2258 N N . ALA A 1 291 ? -2.572 10.313 -6.695 1.00 84.81 291 ALA A N 1
ATOM 2259 C CA . ALA A 1 291 ? -1.878 10.068 -5.436 1.00 84.81 291 ALA A CA 1
ATOM 2260 C C . ALA A 1 291 ? -0.675 9.145 -5.653 1.00 84.81 291 ALA A C 1
ATOM 2262 O O . ALA A 1 291 ? -0.825 8.043 -6.188 1.00 84.81 291 ALA A O 1
ATOM 2263 N N . LEU A 1 292 ? 0.492 9.580 -5.184 1.00 82.19 292 LEU A N 1
ATOM 2264 C CA . LEU A 1 292 ? 1.697 8.766 -5.111 1.00 82.19 292 LEU A CA 1
ATOM 2265 C C . LEU A 1 292 ? 2.248 8.830 -3.687 1.00 82.19 292 LEU A C 1
ATOM 2267 O O . LEU A 1 292 ? 2.481 9.921 -3.167 1.00 82.19 292 LEU A O 1
ATOM 2271 N N . SER A 1 293 ? 2.460 7.672 -3.070 1.00 78.81 293 SER A N 1
ATOM 2272 C CA . SER A 1 293 ? 3.121 7.590 -1.769 1.00 78.81 293 SER A CA 1
ATOM 2273 C C . SER A 1 293 ? 4.642 7.566 -1.895 1.00 78.81 293 SER A C 1
ATOM 2275 O O . SER A 1 293 ? 5.201 7.244 -2.949 1.00 78.81 293 SER A O 1
ATOM 2277 N N . HIS A 1 294 ? 5.339 7.808 -0.785 1.00 69.06 294 HIS A N 1
ATOM 2278 C CA . HIS A 1 294 ? 6.791 7.599 -0.718 1.00 69.06 294 HIS A CA 1
ATOM 2279 C C . HIS A 1 294 ? 7.199 6.148 -1.015 1.00 69.06 294 HIS A C 1
ATOM 2281 O O . HIS A 1 294 ? 8.276 5.897 -1.551 1.00 69.06 294 HIS A O 1
ATOM 2287 N N . ALA A 1 295 ? 6.310 5.200 -0.717 1.00 66.31 295 ALA A N 1
ATOM 2288 C CA . ALA A 1 295 ? 6.440 3.789 -1.052 1.00 66.31 295 ALA A CA 1
ATOM 2289 C C . ALA A 1 295 ? 5.969 3.478 -2.489 1.00 66.31 295 ALA A C 1
ATOM 2291 O O . ALA A 1 295 ? 5.523 2.368 -2.772 1.00 66.31 295 ALA A O 1
ATOM 2292 N N . ALA A 1 296 ? 6.015 4.449 -3.406 1.00 73.62 296 ALA A N 1
ATOM 2293 C CA . ALA A 1 296 ? 5.662 4.283 -4.817 1.00 73.62 296 ALA A CA 1
ATOM 2294 C C . ALA A 1 296 ? 4.264 3.684 -5.076 1.00 73.62 296 ALA A C 1
ATOM 2296 O O . ALA A 1 296 ? 3.994 3.160 -6.165 1.00 73.62 296 ALA A O 1
ATOM 2297 N N . ALA A 1 297 ? 3.377 3.746 -4.083 1.00 82.50 297 ALA A N 1
ATOM 2298 C CA . ALA A 1 297 ? 2.010 3.275 -4.176 1.00 82.50 297 ALA A CA 1
ATOM 2299 C C . ALA A 1 297 ? 1.198 4.335 -4.918 1.00 82.50 297 ALA A C 1
ATOM 2301 O O . ALA A 1 297 ? 1.279 5.513 -4.583 1.00 82.50 297 ALA A O 1
ATOM 2302 N N . SER A 1 298 ? 0.475 3.942 -5.963 1.00 86.19 298 SER A N 1
ATOM 2303 C CA . SER A 1 298 ? -0.067 4.888 -6.940 1.00 86.19 298 SER A CA 1
ATOM 2304 C C . SER A 1 298 ? -1.561 4.684 -7.169 1.00 86.19 298 SER A C 1
ATOM 2306 O O . SER A 1 298 ? -2.066 3.560 -7.086 1.00 86.19 298 SER A O 1
ATOM 2308 N N . GLY A 1 299 ? -2.256 5.784 -7.456 1.00 90.50 299 GLY A N 1
ATOM 2309 C CA . GLY A 1 299 ? -3.655 5.786 -7.862 1.00 90.50 299 GLY A CA 1
ATOM 2310 C C . GLY A 1 299 ? -4.648 5.702 -6.709 1.00 90.50 299 GLY A C 1
ATOM 2311 O O . GLY A 1 299 ? -4.287 5.765 -5.530 1.00 90.50 299 GLY A O 1
ATOM 2312 N N . LEU A 1 300 ? -5.926 5.518 -7.062 1.00 93.75 300 LEU A N 1
ATOM 2313 C CA . LEU A 1 300 ? -7.041 5.505 -6.104 1.00 93.75 300 LEU A CA 1
ATOM 2314 C C . LEU A 1 300 ? -6.867 4.468 -4.987 1.00 93.75 300 LEU A C 1
ATOM 2316 O O . LEU A 1 300 ? -7.272 4.712 -3.851 1.00 93.75 300 LEU A O 1
ATOM 2320 N N . TRP A 1 301 ? -6.259 3.333 -5.328 1.00 95.56 301 TRP A N 1
ATOM 2321 C CA . TRP A 1 301 ? -6.126 2.153 -4.472 1.00 95.56 301 TRP A CA 1
ATOM 2322 C C . TRP A 1 301 ? -4.702 1.918 -3.982 1.00 95.56 301 TRP A C 1
ATOM 2324 O O . TRP A 1 301 ? -4.439 0.864 -3.417 1.00 95.56 301 TRP A O 1
ATOM 2334 N N . GLN A 1 302 ? -3.792 2.866 -4.245 1.00 92.19 302 GLN A N 1
ATOM 2335 C CA . GLN A 1 302 ? -2.399 2.817 -3.797 1.00 92.19 302 GLN A CA 1
ATOM 2336 C C . GLN A 1 302 ? -1.742 1.454 -4.058 1.00 92.19 302 GLN A C 1
ATOM 2338 O O . GLN A 1 302 ? -1.138 0.830 -3.186 1.00 92.19 302 GLN A O 1
ATOM 2343 N N . PHE A 1 303 ? -1.824 0.978 -5.301 1.00 87.69 303 PHE A N 1
ATOM 2344 C CA . PHE A 1 303 ? -1.073 -0.210 -5.679 1.00 87.69 303 PHE A CA 1
ATOM 2345 C C . PHE A 1 303 ? 0.410 0.137 -5.758 1.00 87.69 303 PHE A C 1
ATOM 2347 O O . PHE A 1 303 ? 0.817 1.050 -6.481 1.00 87.69 303 PHE A O 1
ATOM 2354 N N . ILE A 1 304 ? 1.247 -0.632 -5.069 1.00 82.19 304 ILE A N 1
ATOM 2355 C CA . ILE A 1 304 ? 2.663 -0.705 -5.426 1.00 82.19 304 ILE A CA 1
ATOM 2356 C C . ILE A 1 304 ? 2.821 -1.509 -6.731 1.00 82.19 304 ILE A C 1
ATOM 2358 O O . ILE A 1 304 ? 1.935 -2.308 -7.059 1.00 82.19 304 ILE A O 1
ATOM 2362 N N . PRO A 1 305 ? 3.926 -1.350 -7.476 1.00 74.00 305 PRO A N 1
ATOM 2363 C CA . PRO A 1 305 ? 4.093 -2.000 -8.773 1.00 74.00 305 PRO A CA 1
ATOM 2364 C C . PRO A 1 305 ? 3.860 -3.511 -8.787 1.00 74.00 305 PRO A C 1
ATOM 2366 O O . PRO A 1 305 ? 3.059 -4.001 -9.581 1.00 74.00 305 PRO A O 1
ATOM 2369 N N . GLY A 1 306 ? 4.516 -4.243 -7.882 1.00 69.94 306 GLY A N 1
ATOM 2370 C CA . GLY A 1 306 ? 4.453 -5.704 -7.860 1.00 69.94 306 GLY A CA 1
ATOM 2371 C C . GLY A 1 306 ? 3.059 -6.234 -7.581 1.00 69.94 306 GLY A C 1
ATOM 2372 O O . GLY A 1 306 ? 2.566 -7.096 -8.308 1.00 69.94 306 GLY A O 1
ATOM 2373 N N . THR A 1 307 ? 2.384 -5.656 -6.587 1.00 77.75 307 THR A N 1
ATOM 2374 C CA . THR A 1 307 ? 0.998 -6.010 -6.281 1.00 77.75 307 THR A CA 1
ATOM 2375 C C . THR A 1 307 ? 0.080 -5.672 -7.453 1.00 77.75 307 THR A C 1
ATOM 2377 O O . THR A 1 307 ? -0.745 -6.501 -7.822 1.00 77.75 307 THR A O 1
ATOM 2380 N N . GLY A 1 308 ? 0.250 -4.509 -8.092 1.00 84.12 308 GLY A N 1
ATOM 2381 C CA . GLY A 1 308 ? -0.544 -4.138 -9.262 1.00 84.12 308 GLY A CA 1
ATOM 2382 C C . GLY A 1 308 ? -0.444 -5.172 -10.386 1.00 84.12 308 GLY A C 1
ATOM 2383 O O . GLY A 1 308 ? -1.466 -5.700 -10.823 1.00 84.12 308 GLY A O 1
ATOM 2384 N N . VAL A 1 309 ? 0.780 -5.538 -10.780 1.00 79.25 309 VAL A N 1
ATOM 2385 C CA . VAL A 1 309 ? 1.030 -6.550 -11.822 1.00 79.25 309 VAL A CA 1
ATOM 2386 C C . VAL A 1 309 ? 0.396 -7.891 -11.464 1.00 79.25 309 VAL A C 1
ATOM 2388 O O . VAL A 1 309 ? -0.269 -8.509 -12.296 1.00 79.25 309 VAL A O 1
ATOM 2391 N N . ARG A 1 310 ? 0.526 -8.330 -10.208 1.00 80.75 310 ARG A N 1
ATOM 2392 C CA . ARG A 1 310 ? -0.069 -9.588 -9.741 1.00 80.75 310 ARG A CA 1
ATOM 2393 C C . ARG A 1 310 ? -1.594 -9.620 -9.871 1.00 80.75 310 ARG A C 1
ATOM 2395 O O . ARG A 1 310 ? -2.156 -10.685 -10.117 1.00 80.75 310 ARG A O 1
ATOM 2402 N N . PHE A 1 311 ? -2.258 -8.477 -9.716 1.00 89.00 311 PHE A N 1
ATOM 2403 C CA . PHE A 1 311 ? -3.710 -8.354 -9.869 1.00 89.00 311 PHE A CA 1
ATOM 2404 C C . PHE A 1 311 ? -4.144 -7.896 -11.269 1.00 89.00 311 PHE A C 1
ATOM 2406 O O . PHE A 1 311 ? -5.313 -7.562 -11.472 1.00 89.00 311 PHE A O 1
ATOM 2413 N N . GLY A 1 312 ? -3.236 -7.989 -12.246 1.00 87.00 312 GLY A N 1
ATOM 2414 C CA . GLY A 1 312 ? -3.525 -7.814 -13.667 1.00 87.00 312 GLY A CA 1
ATOM 2415 C C . GLY A 1 312 ? -3.405 -6.380 -14.169 1.00 87.00 312 GLY A C 1
ATOM 2416 O O . GLY A 1 312 ? -3.931 -6.100 -15.238 1.00 87.00 312 GLY A O 1
ATOM 2417 N N . LEU A 1 313 ? -2.747 -5.491 -13.417 1.00 86.62 313 LEU A N 1
ATOM 2418 C CA . LEU A 1 313 ? -2.453 -4.135 -13.875 1.00 86.62 313 LEU A CA 1
ATOM 2419 C C . LEU A 1 313 ? -1.177 -4.135 -14.705 1.00 86.62 313 LEU A C 1
ATOM 2421 O O . LEU A 1 313 ? -0.090 -4.455 -14.215 1.00 86.62 313 LEU A O 1
ATOM 2425 N N . ASN A 1 314 ? -1.305 -3.740 -15.961 1.00 79.69 314 ASN A N 1
ATOM 2426 C CA . ASN A 1 314 ? -0.174 -3.565 -16.843 1.00 79.69 314 ASN A CA 1
ATOM 2427 C C . ASN A 1 314 ? 0.556 -2.267 -16.538 1.00 79.69 314 ASN A C 1
ATOM 2429 O O . ASN A 1 314 ? -0.021 -1.218 -16.235 1.00 79.69 314 ASN A O 1
ATOM 2433 N N . ARG A 1 315 ? 1.873 -2.345 -16.694 1.00 76.19 315 ARG A N 1
ATOM 2434 C CA . ARG A 1 315 ? 2.753 -1.200 -16.564 1.00 76.19 315 ARG A CA 1
ATOM 2435 C C . ARG A 1 315 ? 3.806 -1.238 -17.656 1.00 76.19 315 ARG A C 1
ATOM 2437 O O . ARG A 1 315 ? 4.564 -2.197 -17.776 1.00 76.19 315 ARG A O 1
ATOM 2444 N N . THR A 1 316 ? 3.850 -0.177 -18.442 1.00 68.69 316 THR A N 1
ATOM 2445 C CA . THR A 1 316 ? 4.837 0.080 -19.490 1.00 68.69 316 THR A CA 1
ATOM 2446 C C . THR A 1 316 ? 5.453 1.458 -19.265 1.00 68.69 316 THR A C 1
ATOM 2448 O O . THR A 1 316 ? 5.063 2.179 -18.351 1.00 68.69 316 THR A O 1
ATOM 2451 N N . ALA A 1 317 ? 6.389 1.863 -20.124 1.00 57.66 317 ALA A N 1
ATOM 2452 C CA . ALA A 1 317 ? 6.985 3.197 -20.049 1.00 57.66 317 ALA A CA 1
ATOM 2453 C C . ALA A 1 317 ? 5.973 4.348 -20.255 1.00 57.66 317 ALA A C 1
ATOM 2455 O O . ALA A 1 317 ? 6.261 5.478 -19.879 1.00 57.66 317 ALA A O 1
ATOM 2456 N N . HIS A 1 318 ? 4.807 4.074 -20.852 1.00 60.66 318 HIS A N 1
ATOM 2457 C CA . HIS A 1 318 ? 3.812 5.095 -21.213 1.00 60.66 318 HIS A CA 1
ATOM 2458 C C . HIS A 1 318 ? 2.463 4.906 -20.512 1.00 60.66 318 HIS A C 1
ATOM 2460 O O . HIS A 1 318 ? 1.634 5.812 -20.523 1.00 60.66 318 HIS A O 1
ATOM 2466 N N . VAL A 1 319 ? 2.224 3.727 -19.937 1.00 73.25 319 VAL A N 1
ATOM 2467 C CA . VAL A 1 319 ? 0.940 3.347 -19.344 1.00 73.25 319 VAL A CA 1
ATOM 246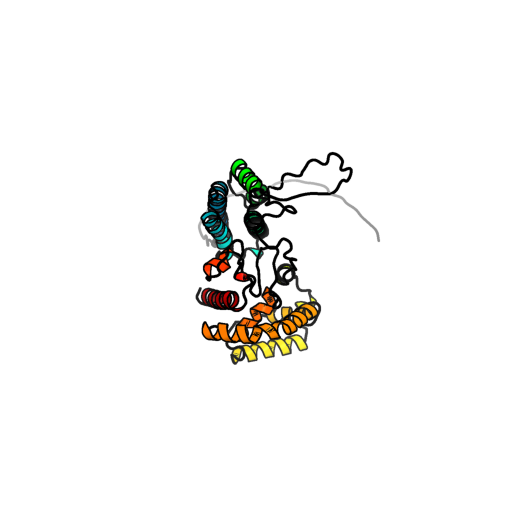8 C C . VAL A 1 319 ? 1.207 2.734 -17.983 1.00 73.25 319 VAL A C 1
ATOM 2470 O O . VAL A 1 319 ? 1.948 1.760 -17.891 1.00 73.25 319 VAL A O 1
ATOM 2473 N N . ASP A 1 320 ? 0.579 3.272 -16.945 1.00 84.00 320 ASP A N 1
ATOM 2474 C CA . ASP A 1 320 ? 0.559 2.677 -15.612 1.00 84.00 320 ASP A CA 1
ATOM 2475 C C . ASP A 1 320 ? -0.895 2.505 -15.168 1.00 84.00 320 ASP A C 1
ATOM 2477 O O . ASP A 1 320 ? -1.535 3.457 -14.711 1.00 84.00 320 ASP A O 1
ATOM 2481 N N . GLU A 1 321 ? -1.425 1.287 -15.319 1.00 87.81 321 GLU A N 1
ATOM 2482 C CA . GLU A 1 321 ? -2.834 0.982 -15.040 1.00 87.81 321 GLU A CA 1
ATOM 2483 C C . GLU A 1 321 ? -3.194 1.078 -13.550 1.00 87.81 321 GLU A C 1
ATOM 2485 O O . GLU A 1 321 ? -4.369 1.026 -13.193 1.00 87.81 321 GLU A O 1
ATOM 2490 N N . ARG A 1 322 ? -2.218 1.306 -12.658 1.00 90.25 322 ARG A N 1
ATOM 2491 C CA . ARG A 1 322 ? -2.481 1.658 -11.251 1.00 90.25 322 ARG A CA 1
ATOM 2492 C C . ARG A 1 322 ? -3.219 2.987 -11.113 1.00 90.25 322 ARG A C 1
ATOM 2494 O O . ARG A 1 322 ? -3.958 3.171 -10.149 1.00 90.25 322 ARG A O 1
ATOM 2501 N N . ASN A 1 323 ? -3.054 3.880 -12.087 1.00 87.56 323 ASN A N 1
ATOM 2502 C CA . ASN A 1 323 ? -3.760 5.158 -12.158 1.00 87.56 323 ASN A CA 1
ATOM 2503 C C . ASN A 1 323 ? -5.086 5.069 -12.929 1.00 87.56 323 ASN A C 1
ATOM 2505 O O . ASN A 1 323 ? -5.839 6.044 -12.961 1.00 87.56 323 ASN A O 1
ATOM 2509 N N . SER A 1 324 ? -5.395 3.919 -13.536 1.00 89.75 324 SER A N 1
ATOM 2510 C CA . SER A 1 324 ? -6.669 3.713 -14.218 1.00 89.75 324 SER A CA 1
ATOM 2511 C C . SER A 1 324 ? -7.826 3.617 -13.225 1.00 89.75 324 SER A C 1
ATOM 2513 O O . SER A 1 324 ? -7.670 3.152 -12.098 1.00 89.75 324 SER A O 1
ATOM 2515 N N . PHE A 1 325 ? -9.024 4.032 -13.636 1.00 92.69 325 PHE A N 1
ATOM 2516 C CA . PHE A 1 325 ? -10.191 4.002 -12.755 1.00 92.69 325 PHE A CA 1
ATOM 2517 C C . PHE A 1 325 ? -10.840 2.619 -12.671 1.00 92.69 325 PHE A C 1
ATOM 2519 O O . PHE A 1 325 ? -11.035 2.130 -11.562 1.00 92.69 325 PHE A O 1
ATOM 2526 N N . ASP A 1 326 ? -11.184 1.981 -13.795 1.00 95.25 326 ASP A N 1
ATOM 2527 C CA . ASP A 1 326 ? -11.887 0.683 -13.786 1.00 95.25 326 ASP A CA 1
ATOM 2528 C C . ASP A 1 326 ? -10.911 -0.453 -13.446 1.00 95.25 326 ASP A C 1
ATOM 2530 O O . ASP A 1 326 ? -11.138 -1.199 -12.493 1.00 95.25 326 ASP A O 1
ATOM 2534 N N . GLU A 1 327 ? -9.770 -0.513 -14.139 1.00 94.88 327 GLU A N 1
ATOM 2535 C CA . GLU A 1 327 ? -8.767 -1.573 -14.013 1.00 94.88 327 GLU A CA 1
ATOM 2536 C C . GLU A 1 327 ? -8.200 -1.639 -12.592 1.00 94.88 327 GLU A C 1
ATOM 2538 O O . GLU A 1 327 ? -8.257 -2.699 -11.961 1.00 94.88 327 GLU A O 1
ATOM 2543 N N . ALA A 1 328 ? -7.744 -0.510 -12.030 1.00 95.44 328 ALA A N 1
ATOM 2544 C CA . ALA A 1 328 ? -7.231 -0.478 -10.659 1.00 95.44 328 ALA A CA 1
ATOM 2545 C C . ALA A 1 328 ? -8.316 -0.831 -9.632 1.00 95.44 328 ALA A C 1
ATOM 2547 O O . ALA A 1 328 ? -8.035 -1.494 -8.636 1.00 95.44 328 ALA A O 1
ATOM 2548 N N . THR A 1 329 ? -9.573 -0.451 -9.873 1.00 97.88 329 THR A N 1
ATOM 2549 C CA . THR A 1 329 ? -10.679 -0.809 -8.973 1.00 97.88 329 THR A CA 1
ATOM 2550 C C . THR A 1 329 ? -11.004 -2.293 -9.020 1.00 97.88 329 THR A C 1
ATOM 2552 O O . THR A 1 329 ? -11.235 -2.913 -7.980 1.00 97.88 329 THR A O 1
ATOM 2555 N N . ARG A 1 330 ? -10.957 -2.896 -10.207 1.00 98.12 330 ARG A N 1
ATOM 2556 C CA . ARG A 1 330 ? -11.128 -4.337 -10.379 1.00 98.12 330 ARG A CA 1
ATOM 2557 C C . ARG A 1 330 ? -9.988 -5.114 -9.730 1.00 98.12 330 ARG A C 1
ATOM 2559 O O . ARG A 1 330 ? -10.240 -6.100 -9.037 1.00 98.12 330 ARG A O 1
ATOM 2566 N N . ALA A 1 331 ? -8.752 -4.647 -9.891 1.00 97.06 331 ALA A N 1
ATOM 2567 C CA . ALA A 1 331 ? -7.595 -5.195 -9.193 1.00 97.06 331 ALA A CA 1
ATOM 2568 C C . ALA A 1 331 ? -7.750 -5.083 -7.667 1.00 97.06 331 ALA A C 1
ATOM 2570 O O . ALA A 1 331 ? -7.491 -6.056 -6.963 1.00 97.06 331 ALA A O 1
ATOM 2571 N N . SER A 1 332 ? -8.240 -3.947 -7.154 1.00 97.38 332 SER A N 1
ATOM 2572 C CA . SER A 1 332 ? -8.499 -3.730 -5.721 1.00 97.38 332 SER A CA 1
ATOM 2573 C C . SER A 1 332 ? -9.532 -4.710 -5.169 1.00 97.38 332 SER A C 1
ATOM 2575 O O . SER A 1 332 ? -9.278 -5.389 -4.173 1.00 97.38 332 SER A O 1
ATOM 2577 N N . ALA A 1 333 ? -10.657 -4.891 -5.864 1.00 97.56 333 ALA A N 1
ATOM 2578 C CA . ALA A 1 333 ? -11.670 -5.865 -5.468 1.00 97.56 333 ALA A CA 1
ATOM 2579 C C . ALA A 1 333 ? -11.112 -7.305 -5.452 1.00 97.56 333 ALA A C 1
ATOM 2581 O O . ALA A 1 333 ? -11.308 -8.039 -4.479 1.00 97.56 333 ALA A O 1
ATOM 2582 N N . LYS A 1 334 ? -10.341 -7.700 -6.475 1.00 96.56 334 LYS A N 1
ATOM 2583 C CA . LYS A 1 334 ? -9.659 -9.007 -6.504 1.00 96.56 334 LYS A CA 1
ATOM 2584 C C . LYS A 1 334 ? -8.648 -9.159 -5.367 1.00 96.56 334 LYS A C 1
ATOM 2586 O O . LYS A 1 334 ? -8.567 -10.235 -4.775 1.00 96.56 334 LYS A O 1
ATOM 2591 N N . TYR A 1 335 ? -7.911 -8.099 -5.042 1.00 94.06 335 TYR A N 1
ATOM 2592 C CA . TYR A 1 335 ? -6.932 -8.108 -3.961 1.00 94.06 335 TYR A CA 1
ATOM 2593 C C . TYR A 1 335 ? -7.591 -8.289 -2.593 1.00 94.06 335 TYR A C 1
ATOM 2595 O O . TYR A 1 335 ? -7.216 -9.194 -1.850 1.00 94.06 335 TYR A O 1
ATOM 2603 N N . VAL A 1 336 ? -8.634 -7.513 -2.289 1.00 93.06 336 VAL A N 1
ATOM 2604 C CA . VAL A 1 336 ? -9.412 -7.659 -1.048 1.00 93.06 336 VAL A CA 1
ATOM 2605 C C . VAL A 1 336 ? -9.996 -9.068 -0.928 1.00 93.06 336 VAL A C 1
ATOM 2607 O O . VAL A 1 336 ? -9.924 -9.683 0.134 1.00 93.06 336 VAL A O 1
ATOM 2610 N N . LYS A 1 337 ? -10.535 -9.616 -2.022 1.00 91.88 337 LYS A N 1
ATOM 2611 C CA . LYS A 1 337 ? -11.065 -10.984 -2.052 1.00 91.88 337 LYS A CA 1
ATOM 2612 C C . LYS A 1 337 ? -9.982 -12.033 -1.799 1.00 91.88 337 LYS A C 1
ATOM 2614 O O . LYS A 1 337 ? -10.226 -12.995 -1.079 1.00 91.88 337 LYS A O 1
ATOM 2619 N N . PHE A 1 338 ? -8.789 -11.850 -2.365 1.00 90.06 338 PHE A N 1
ATOM 2620 C CA . PHE A 1 338 ? -7.635 -12.704 -2.083 1.00 90.06 338 PHE A CA 1
ATOM 2621 C C . PHE A 1 338 ? -7.262 -12.667 -0.595 1.00 90.06 338 PHE A C 1
ATOM 2623 O O . PHE A 1 338 ? -7.085 -13.725 -0.000 1.00 90.06 338 PHE A O 1
ATOM 2630 N N . LEU A 1 339 ? -7.197 -11.476 0.012 1.00 86.81 339 LEU A N 1
ATOM 2631 C CA . LEU A 1 339 ? -6.890 -11.323 1.438 1.00 86.81 339 LEU A CA 1
ATOM 2632 C C . LEU A 1 339 ? -7.945 -11.972 2.340 1.00 86.81 339 LEU A C 1
ATOM 2634 O O . LEU A 1 339 ? -7.586 -12.553 3.354 1.00 86.81 339 LEU A O 1
ATOM 2638 N N . ALA A 1 340 ? -9.223 -11.904 1.967 1.00 85.88 340 ALA A N 1
ATOM 2639 C CA . ALA A 1 340 ? -10.310 -12.520 2.729 1.00 85.88 340 ALA A CA 1
ATOM 2640 C C . ALA A 1 340 ? -10.310 -14.061 2.679 1.00 85.88 340 ALA A C 1
ATOM 2642 O O . ALA A 1 340 ? -10.882 -14.694 3.561 1.00 85.88 340 ALA A O 1
ATOM 2643 N N . ASN A 1 341 ? -9.703 -14.655 1.647 1.00 83.75 341 ASN A N 1
ATOM 2644 C CA . ASN A 1 341 ? -9.613 -16.109 1.463 1.00 83.75 341 ASN A CA 1
ATOM 2645 C C . ASN A 1 341 ? -8.304 -16.713 1.997 1.00 83.75 341 ASN A C 1
ATOM 2647 O O . ASN A 1 341 ? -8.115 -17.927 1.897 1.00 83.75 341 ASN A O 1
ATOM 2651 N N . ARG A 1 342 ? -7.385 -15.871 2.474 1.00 75.31 342 ARG A N 1
ATOM 2652 C CA . ARG A 1 342 ? -6.140 -16.283 3.121 1.00 75.31 342 ARG A CA 1
ATOM 2653 C C . ARG A 1 342 ? -6.410 -16.628 4.578 1.00 75.31 342 ARG A C 1
ATOM 2655 O O . ARG A 1 342 ? -5.773 -17.597 5.046 1.00 75.31 342 ARG A O 1
#

Sequence (342 aa):
MRTNLNRKITASILLSLISVSSVFGQITSTNSSNETRTSEVAKVQDVVNRMLSESGVSFRDGLIAFVAQNRPLAAEKFNKAVEVFLYSAQNVQRDAKLQSCYNQLIETVYRIEFPNDAQQPNVRNLVATCTWNIDTTLSDQAVAMGRPSIAKPSVEGSTVALSGGTPGGPSAPPQIGFSTQEFEPSPLDELAKLELTPDEQQVETNPEAQKQFQYIQVAVANKSLGFSFQVHPMIQQYINYYRGRGRGSMEVGLYRSGMFMRMARRIFKEEGVPENVAWLGQVESAWKPSALSHAAASGLWQFIPGTGVRFGLNRTAHVDERNSFDEATRASAKYVKFLANR

Foldseek 3Di:
DDDDDDDDDDDDDDDDDDDDDDDDDDPDDDPPPPVVVVVVVVVVVVLLVVLLAQLLVLQQQLLVCVLVVVNVSNLQSLLRSLVSLVPRPDPLLVDPLSVVLNLLSLLLSCCLNPPDPVDFRPQVVSCVSSVHDHDPVSSVSSRVSSDDDDDDDPDDDDDDDDDDDDDDDPDDDPDFDDPDLPADAALLQVVSVDDQDPVLLDQPPDPVSVVVLVVVVVCQVVCVQVDHDDRDSVVSSVVSCCVPVVVVLQVQLVVLCVVQLVLLLVLLVVLVHRSSCSCCLSNGGSNDLAHQHSSRQHGSNRDRSSLLVVLPFDDDSYDGCCSPRNSVSNSNSVVVVVVVVD